Protein AF-A0A7S4IU71-F1 (afdb_monomer)

Sequence (191 aa):
MEGHYCNCAVGKDRYFVISFWPYEEEAIRTIWEGVKVLREAKKSQRMLEKENKSLKAQVSQLQRRLSEQQLIADNERDLRIEAYKQAERLRRMQQRQEWQRNERLRYRDPIHIYALEDNASGTCAKDWKLIVDYHKGAHNIQLSPADPHNATQELEITENDSIYLFDLIAPRNLSSLGLLPVVPSKLCEKF

Secondary structure (DSSP, 8-state):
--S-EEEEEEEETTEEEEEEESPPHHHHHHHHHHHHHHHHHHHHHHHHHHHHHHHHHHHHHHHHHHHHHHHHHHHHHHHHHHHHHHHHHHHHHHHHHHHHHHHHHHTTS-EEEEEEPTT--SSSGGGEEEEEEETT--SEEEEPP--TT-S-EEEEEEETTEEEEEEE---S--GGG-S-----SS--TT-

Nearest PDB structures (foldseek):
  2qr1-assembly1_B  TM=2.526E-01  e=8.382E+00  Schizosaccharomyces pombe

Organism: NCBI:txid1487602

Solvent-accessible surface area (backbone atoms only — not comparable to full-atom values): 11445 Å² total; per-residue (Å²): 130,87,84,60,49,77,78,48,74,55,72,60,93,96,44,74,49,75,44,62,36,78,62,58,69,65,58,54,51,51,53,51,52,52,52,51,52,52,51,50,51,53,51,52,52,55,51,52,54,50,50,52,52,51,51,53,52,50,51,54,52,50,52,51,52,49,52,55,51,50,53,51,52,51,53,53,51,52,53,51,52,53,51,50,55,51,54,51,52,50,51,55,50,50,52,50,52,52,48,53,51,51,51,58,51,28,52,68,47,60,48,73,42,66,31,71,44,92,93,47,84,67,83,52,75,87,24,48,42,82,76,42,84,41,58,69,32,72,80,40,73,46,72,48,76,74,46,96,89,43,97,54,38,33,38,39,37,35,50,97,94,40,80,45,79,40,83,41,86,58,77,96,68,68,80,81,65,67,81,64,86,68,85,62,99,62,76,60,97,89,115

Mean predicted aligned error: 16.47 Å

Foldseek 3Di:
DPPKDFPDWDDDDPDIDTDIPPDDPVVVVVVVVVVVVVVVVVVVVVVVVVVVVVVVVVVVVVVVVVVVVVVVVVVVVVVVVVVVVVVVVVVVVVVVVVVVVVQVVQLVDWDWDWAAPPPAPPPDPVRTDTDDTGNRHFQAWDWAPDDPVDQWIWIWGDDPNDTDIHTDPHPRDPVVVPGDDRDDPDDPPPD

pLDDT: mean 75.62, std 17.32, range [35.97, 98.12]

Structure (mmCIF, N/CA/C/O backbone):
data_AF-A0A7S4IU71-F1
#
_entry.id   AF-A0A7S4IU71-F1
#
loop_
_atom_site.group_PDB
_atom_site.id
_atom_site.type_symbol
_atom_site.label_atom_id
_atom_site.label_alt_id
_atom_site.label_comp_id
_atom_site.label_asym_id
_atom_site.label_entity_id
_atom_site.label_seq_id
_atom_site.pdbx_PDB_ins_code
_atom_site.Cartn_x
_atom_site.Cartn_y
_atom_site.Cartn_z
_atom_site.occupancy
_atom_site.B_iso_or_equiv
_atom_site.auth_seq_id
_atom_site.auth_comp_id
_atom_site.auth_asym_id
_atom_site.auth_atom_id
_atom_site.pdbx_PDB_model_num
ATOM 1 N N . MET A 1 1 ? 45.110 11.110 -83.904 1.00 50.66 1 MET A N 1
ATOM 2 C CA . MET A 1 1 ? 45.236 10.597 -82.521 1.00 50.66 1 MET A CA 1
ATOM 3 C C . MET A 1 1 ? 46.696 10.675 -82.076 1.00 50.66 1 MET A C 1
ATOM 5 O O . MET A 1 1 ? 47.246 9.699 -81.586 1.00 50.66 1 MET A O 1
ATOM 9 N N . GLU A 1 2 ? 47.350 11.820 -82.261 1.00 45.56 2 GLU A N 1
ATOM 10 C CA . GLU A 1 2 ? 48.702 12.018 -81.733 1.00 45.56 2 GLU A CA 1
ATOM 11 C C . GLU A 1 2 ? 48.568 12.688 -80.367 1.00 45.56 2 GLU A C 1
ATOM 13 O O . GLU A 1 2 ? 47.959 13.748 -80.256 1.00 45.56 2 GLU A O 1
ATOM 18 N N . GLY A 1 3 ? 49.062 12.018 -79.323 1.00 56.44 3 GLY A N 1
ATOM 19 C CA . GLY A 1 3 ? 49.087 12.545 -77.955 1.00 56.44 3 GLY A CA 1
ATOM 20 C C . GLY A 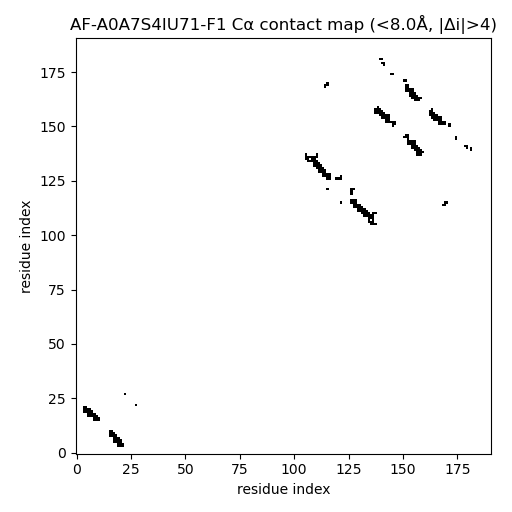1 3 ? 48.053 11.976 -76.978 1.00 56.44 3 GLY A C 1
ATOM 21 O O . GLY A 1 3 ? 47.945 12.501 -75.872 1.00 56.44 3 GLY A O 1
ATOM 22 N N . HIS A 1 4 ? 47.292 10.932 -77.331 1.00 55.66 4 HIS A N 1
ATOM 23 C CA . HIS A 1 4 ? 46.374 10.265 -76.394 1.00 55.66 4 HIS A CA 1
ATOM 24 C C . HIS A 1 4 ? 46.782 8.808 -76.185 1.00 55.66 4 HIS A C 1
ATOM 26 O O . HIS A 1 4 ? 46.833 8.032 -77.137 1.00 55.66 4 HIS A O 1
ATOM 32 N N . TYR A 1 5 ? 47.067 8.440 -74.936 1.00 57.62 5 TYR A N 1
ATOM 33 C CA . TYR A 1 5 ? 47.456 7.082 -74.556 1.00 57.62 5 TYR A CA 1
ATOM 34 C C . TYR A 1 5 ? 46.286 6.393 -73.841 1.00 57.62 5 TYR A C 1
ATOM 36 O O . TYR A 1 5 ? 45.632 6.978 -72.973 1.00 57.62 5 TYR A O 1
ATOM 44 N N . CYS A 1 6 ? 45.993 5.149 -74.229 1.00 58.94 6 CYS A N 1
ATOM 45 C CA . CYS A 1 6 ? 45.030 4.295 -73.535 1.00 58.94 6 CYS A CA 1
ATOM 46 C C . CYS A 1 6 ? 45.681 3.768 -72.251 1.00 58.94 6 CYS A C 1
ATOM 48 O O . CYS A 1 6 ? 46.584 2.937 -72.317 1.00 58.94 6 CYS A O 1
ATOM 50 N N . ASN A 1 7 ? 45.221 4.237 -71.090 1.00 60.16 7 ASN A N 1
ATOM 51 C CA . ASN A 1 7 ? 45.829 3.871 -69.806 1.00 60.16 7 ASN A CA 1
ATOM 52 C C . ASN A 1 7 ? 45.297 2.550 -69.236 1.00 60.16 7 ASN A C 1
ATOM 54 O O . ASN A 1 7 ? 46.008 1.865 -68.508 1.00 60.16 7 ASN A O 1
ATOM 58 N N . CYS A 1 8 ? 44.041 2.203 -69.518 1.00 55.03 8 CYS A N 1
ATOM 59 C CA . CYS A 1 8 ? 43.394 1.027 -68.949 1.00 55.03 8 CYS A CA 1
ATOM 60 C C . CYS A 1 8 ? 42.205 0.601 -69.816 1.00 55.03 8 CYS A C 1
ATOM 62 O O . CYS A 1 8 ? 41.395 1.440 -70.221 1.00 55.03 8 CYS A O 1
ATOM 64 N N . ALA A 1 9 ? 42.102 -0.704 -70.066 1.00 62.72 9 ALA A N 1
ATOM 65 C CA . ALA A 1 9 ? 40.909 -1.340 -70.598 1.00 62.72 9 ALA A CA 1
ATOM 66 C C . ALA A 1 9 ? 40.485 -2.447 -69.626 1.00 62.72 9 ALA A C 1
ATOM 68 O O . ALA A 1 9 ? 41.251 -3.380 -69.383 1.00 62.72 9 ALA A O 1
ATOM 69 N N . VAL A 1 10 ? 39.279 -2.350 -69.063 1.00 62.28 10 VAL A N 1
ATOM 70 C CA . VAL A 1 10 ? 38.689 -3.430 -68.255 1.00 62.28 10 VAL A CA 1
ATOM 71 C C . VAL A 1 10 ? 37.482 -3.974 -69.002 1.00 62.28 10 VAL A C 1
ATOM 73 O O . VAL A 1 10 ? 36.577 -3.221 -69.366 1.00 62.28 10 VAL A O 1
ATOM 76 N N . GLY A 1 11 ? 37.485 -5.282 -69.254 1.00 69.75 11 GLY A N 1
ATOM 77 C CA . GLY A 1 11 ? 36.384 -5.993 -69.897 1.00 69.75 11 GLY A CA 1
ATOM 78 C C . GLY A 1 11 ? 35.632 -6.883 -68.911 1.00 69.75 11 GLY A C 1
ATOM 79 O O . GLY A 1 11 ? 36.249 -7.530 -68.063 1.00 69.75 11 GLY A O 1
ATOM 80 N N . LYS A 1 12 ? 34.304 -6.944 -69.042 1.00 57.09 12 LYS A N 1
ATOM 81 C CA . LYS A 1 12 ? 33.478 -8.008 -68.455 1.00 57.09 12 LYS A CA 1
ATOM 82 C C . LYS A 1 12 ? 32.376 -8.403 -69.442 1.00 57.09 12 LYS A C 1
ATOM 84 O O . LYS A 1 12 ? 31.560 -7.571 -69.839 1.00 57.09 12 LYS A O 1
ATOM 89 N N . ASP A 1 13 ? 32.358 -9.682 -69.812 1.00 75.75 13 ASP A N 1
ATOM 90 C CA . ASP A 1 13 ? 31.495 -10.267 -70.843 1.00 75.75 13 ASP A CA 1
ATOM 91 C C . ASP A 1 13 ? 31.582 -9.507 -72.180 1.00 75.75 13 ASP A C 1
ATOM 93 O O . ASP A 1 13 ? 32.643 -9.432 -72.791 1.00 75.75 13 ASP A O 1
ATOM 97 N N . ARG A 1 14 ? 30.473 -8.932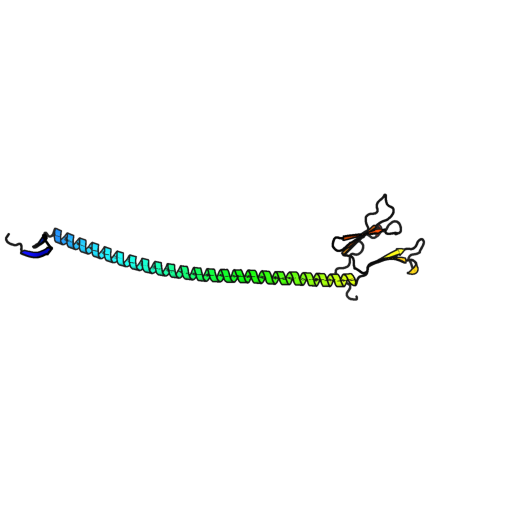 -72.644 1.00 78.94 14 ARG A N 1
ATOM 98 C CA . ARG A 1 14 ? 30.357 -8.228 -73.932 1.00 78.94 14 ARG A CA 1
ATOM 99 C C . ARG A 1 14 ? 30.623 -6.720 -73.847 1.00 78.94 14 ARG A C 1
ATOM 101 O O . ARG A 1 14 ? 30.344 -6.006 -74.806 1.00 78.94 14 ARG A O 1
ATOM 108 N N . TYR A 1 15 ? 31.138 -6.229 -72.719 1.00 59.78 15 TYR A N 1
ATOM 109 C CA . TYR A 1 15 ? 31.392 -4.804 -72.495 1.00 59.78 15 TYR A CA 1
ATOM 110 C C . TYR A 1 15 ? 32.863 -4.542 -72.167 1.00 59.78 15 TYR A C 1
ATOM 112 O O . TYR A 1 15 ? 33.450 -5.215 -71.318 1.00 59.78 15 TYR A O 1
ATOM 120 N N . PHE A 1 16 ? 33.427 -3.517 -72.808 1.00 59.62 16 PHE A N 1
ATOM 121 C CA . PHE A 1 16 ? 34.763 -2.989 -72.539 1.00 59.62 16 PHE A CA 1
ATOM 122 C C . PHE A 1 16 ? 34.662 -1.521 -72.140 1.00 59.62 16 PHE A C 1
ATOM 124 O O . PHE A 1 16 ? 33.973 -0.742 -72.798 1.00 59.62 16 PHE A O 1
ATOM 131 N N . VAL A 1 17 ? 35.371 -1.142 -71.078 1.00 60.59 17 VAL A N 1
ATOM 132 C CA . VAL A 1 17 ? 35.559 0.259 -70.692 1.00 60.59 17 VAL A CA 1
ATOM 133 C C . VAL A 1 17 ? 36.996 0.636 -71.015 1.00 60.59 17 VAL A C 1
ATOM 135 O O . VAL A 1 17 ? 37.918 0.047 -70.456 1.00 60.59 17 VAL A O 1
ATOM 138 N N . ILE A 1 18 ? 37.171 1.595 -71.923 1.00 60.97 18 ILE A N 1
ATOM 139 C CA . ILE A 1 18 ? 38.470 2.135 -72.337 1.00 60.97 18 ILE A CA 1
ATOM 140 C C . ILE A 1 18 ? 38.576 3.557 -71.784 1.00 60.97 18 ILE A C 1
ATOM 142 O O . ILE A 1 18 ? 37.700 4.380 -72.047 1.00 60.97 18 ILE A O 1
ATOM 146 N N . SER A 1 19 ? 39.633 3.852 -71.025 1.00 61.38 19 SER A N 1
ATOM 147 C CA . SER A 1 19 ? 39.923 5.213 -70.553 1.00 61.38 19 SER A CA 1
ATOM 148 C C . SER A 1 19 ? 41.123 5.815 -71.288 1.00 61.38 19 SER A C 1
ATOM 150 O O . SER A 1 19 ? 42.203 5.213 -71.302 1.00 61.38 19 SER A O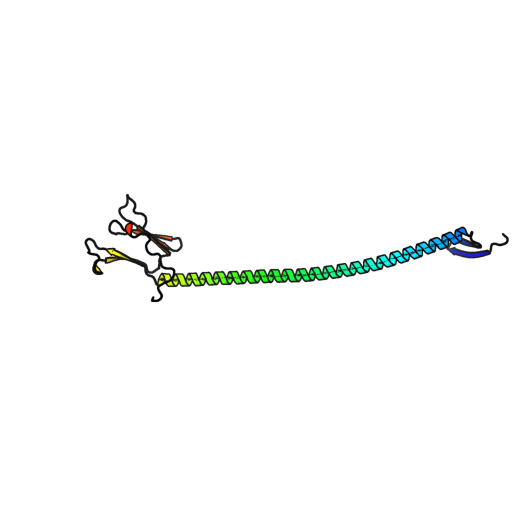 1
ATOM 152 N N . PHE A 1 20 ? 40.951 7.016 -71.845 1.00 59.25 20 PHE A N 1
ATOM 153 C CA . PHE A 1 20 ? 41.990 7.777 -72.547 1.00 59.25 20 PHE A CA 1
ATOM 154 C C . PHE A 1 20 ? 42.581 8.871 -71.643 1.00 59.25 20 PHE A C 1
ATOM 156 O O . PHE A 1 20 ? 41.849 9.497 -70.880 1.00 59.25 20 PHE A O 1
ATOM 163 N N . TRP A 1 21 ? 43.898 9.098 -71.734 1.00 58.66 21 TRP A N 1
ATOM 164 C CA . TRP A 1 21 ? 44.596 10.225 -71.100 1.00 58.66 21 TRP A CA 1
ATOM 165 C C . TRP A 1 21 ? 45.132 11.210 -72.158 1.00 58.66 21 TRP A C 1
ATOM 167 O O . TRP A 1 21 ? 45.603 10.742 -73.199 1.00 58.66 21 TRP A O 1
ATOM 177 N N . PRO A 1 22 ? 45.154 12.532 -71.892 1.00 54.50 22 PRO A N 1
ATOM 178 C CA . PRO A 1 22 ? 44.665 13.193 -70.680 1.00 54.50 22 PRO A CA 1
ATOM 179 C C . PRO A 1 22 ? 43.143 13.185 -70.597 1.00 54.50 22 PRO A C 1
ATOM 181 O O . PRO A 1 22 ? 42.459 13.397 -71.594 1.00 54.50 22 PRO A O 1
ATOM 184 N N . TYR A 1 23 ? 42.618 12.931 -69.396 1.00 63.62 23 TYR A N 1
ATOM 185 C CA . TYR A 1 23 ? 41.238 13.310 -69.126 1.00 63.62 23 TYR A CA 1
ATOM 186 C C . TYR A 1 23 ? 41.142 14.824 -69.300 1.00 63.62 23 TYR A C 1
ATOM 188 O O . TYR A 1 23 ? 42.054 15.554 -68.900 1.00 63.62 23 TYR A O 1
ATOM 196 N N . GLU A 1 24 ? 40.034 15.282 -69.867 1.00 73.81 24 GLU A N 1
ATOM 197 C CA . GLU A 1 24 ? 39.666 16.689 -69.804 1.00 73.81 24 GLU A CA 1
ATOM 198 C C . GLU A 1 24 ? 39.762 17.147 -68.339 1.00 73.81 24 GLU A C 1
ATOM 200 O O . GLU A 1 24 ? 39.341 16.425 -67.429 1.00 73.81 24 GLU A O 1
ATOM 205 N N . GLU A 1 25 ? 40.387 18.299 -68.094 1.00 76.50 25 GLU A N 1
ATOM 206 C CA . GLU A 1 25 ? 40.689 18.795 -66.742 1.00 76.50 25 GLU A CA 1
ATOM 207 C C . GLU A 1 25 ? 39.437 18.803 -65.847 1.00 76.50 25 GLU A C 1
ATOM 209 O O . GLU A 1 25 ? 39.488 18.474 -64.657 1.00 76.50 25 GLU A O 1
ATOM 214 N N . GLU A 1 26 ? 38.281 19.064 -66.457 1.00 75.75 26 GLU A N 1
ATOM 215 C CA . GLU A 1 26 ? 36.973 19.022 -65.815 1.00 75.75 26 GLU A CA 1
ATOM 216 C C . GLU A 1 26 ? 36.592 17.628 -65.302 1.00 75.75 26 GLU A C 1
ATOM 218 O O . GLU A 1 26 ? 36.100 17.512 -64.181 1.00 75.75 26 GLU A O 1
ATOM 223 N N . ALA A 1 27 ? 36.881 16.559 -66.048 1.00 77.75 27 ALA A N 1
ATOM 224 C CA . ALA A 1 27 ? 36.583 15.192 -65.625 1.00 77.75 27 ALA A CA 1
ATOM 225 C C . ALA A 1 27 ? 37.426 14.779 -64.406 1.00 77.75 27 ALA A C 1
ATOM 227 O O . ALA A 1 27 ? 36.912 14.143 -63.481 1.00 77.75 27 ALA A O 1
ATOM 228 N N . ILE A 1 28 ? 38.701 15.188 -64.353 1.00 78.50 28 ILE A N 1
ATOM 229 C CA . ILE A 1 28 ? 39.560 14.962 -63.178 1.00 78.50 28 ILE A CA 1
ATOM 230 C C . ILE A 1 28 ? 39.017 15.733 -61.972 1.00 78.50 28 ILE A C 1
ATOM 232 O O . ILE A 1 28 ? 38.906 15.161 -60.883 1.00 78.50 28 ILE A O 1
ATOM 236 N N . ARG A 1 29 ? 38.636 17.006 -62.163 1.00 82.88 29 ARG A N 1
ATOM 237 C CA . ARG A 1 29 ? 38.041 17.845 -61.113 1.00 82.88 29 ARG A CA 1
ATOM 238 C C . ARG A 1 29 ? 36.763 17.215 -60.555 1.00 82.88 29 ARG A C 1
ATOM 240 O O . ARG A 1 29 ? 36.657 17.053 -59.342 1.00 82.88 29 ARG A O 1
ATOM 247 N N . THR A 1 30 ? 35.844 16.770 -61.414 1.00 82.25 30 THR A N 1
ATOM 248 C CA . THR A 1 30 ? 34.588 16.126 -60.997 1.00 82.25 30 THR A CA 1
ATOM 249 C C . THR A 1 30 ? 34.827 14.817 -60.244 1.00 82.25 30 THR A C 1
ATOM 251 O O . THR A 1 30 ? 34.192 14.577 -59.216 1.00 82.25 30 THR A O 1
ATOM 254 N N . ILE A 1 31 ? 35.764 13.973 -60.696 1.00 82.00 31 ILE A N 1
ATOM 255 C CA . ILE A 1 31 ? 36.123 12.742 -59.974 1.00 82.00 31 ILE A CA 1
ATOM 256 C C . ILE A 1 31 ? 36.690 13.084 -58.591 1.00 82.00 31 ILE A C 1
ATOM 258 O O . ILE A 1 31 ? 36.309 12.465 -57.595 1.00 82.00 31 ILE A O 1
ATOM 262 N N . TRP A 1 32 ? 37.577 14.077 -58.505 1.00 85.94 32 TRP A N 1
ATOM 263 C CA . TRP A 1 32 ? 38.181 14.492 -57.241 1.00 85.94 32 TRP A CA 1
ATOM 264 C C . TRP A 1 32 ? 37.146 15.054 -56.257 1.00 85.94 32 TRP A C 1
ATOM 266 O O . TRP A 1 32 ? 37.120 14.643 -55.093 1.00 85.94 32 TRP A O 1
ATOM 276 N N . GLU A 1 33 ? 36.249 15.923 -56.725 1.00 90.31 33 GLU A N 1
ATOM 277 C CA . GLU A 1 33 ? 35.136 16.460 -55.935 1.00 90.31 33 GLU A CA 1
ATOM 278 C C . GLU A 1 33 ? 34.191 15.346 -55.469 1.00 90.31 33 GLU A C 1
ATOM 280 O O . GLU A 1 33 ? 33.861 15.274 -54.283 1.00 90.31 33 GLU A O 1
ATOM 285 N N . GLY A 1 34 ? 33.835 14.409 -56.353 1.00 89.00 34 GLY A N 1
ATOM 286 C CA . GLY A 1 34 ? 33.010 13.251 -56.008 1.00 89.00 34 GLY A CA 1
ATOM 287 C C . GLY A 1 34 ? 33.653 12.366 -54.936 1.00 89.00 34 GLY A C 1
ATOM 288 O O . GLY A 1 34 ? 32.997 11.968 -53.969 1.00 89.00 34 GLY A O 1
ATOM 289 N N . VAL A 1 35 ? 34.961 12.103 -55.040 1.00 89.62 35 VAL A N 1
ATOM 290 C CA . VAL A 1 35 ? 35.714 11.355 -54.019 1.00 89.62 35 VAL A CA 1
ATOM 291 C C . VAL A 1 35 ? 35.765 12.121 -52.696 1.00 89.62 35 VAL A C 1
ATOM 293 O O . VAL A 1 35 ? 35.642 11.502 -51.634 1.00 89.62 35 VAL A O 1
ATOM 296 N N . LYS A 1 36 ? 35.927 13.449 -52.727 1.00 92.75 36 LYS A N 1
ATOM 297 C CA . LYS A 1 36 ? 35.922 14.298 -51.528 1.00 92.75 36 LYS A CA 1
ATOM 298 C C . LYS A 1 36 ? 34.571 14.232 -50.809 1.00 92.75 36 LYS A C 1
ATOM 300 O O . LYS A 1 36 ? 34.543 13.885 -49.627 1.00 92.75 36 LYS A O 1
ATOM 305 N N . VAL A 1 37 ? 33.468 14.441 -51.528 1.00 93.38 37 VAL A N 1
ATOM 306 C CA . VAL A 1 37 ? 32.101 14.351 -50.982 1.00 93.38 37 VAL A CA 1
ATOM 307 C C . VAL A 1 37 ? 31.828 12.958 -50.411 1.00 93.38 37 VAL A C 1
ATOM 309 O O . VAL A 1 37 ? 31.324 12.823 -49.297 1.00 93.38 37 VAL A O 1
ATOM 312 N N . LEU A 1 38 ? 32.231 11.895 -51.113 1.00 92.25 38 LEU A N 1
ATOM 313 C CA . LEU A 1 38 ? 32.038 10.521 -50.644 1.00 92.25 38 LEU A CA 1
ATOM 314 C C . LEU A 1 38 ? 32.836 10.214 -49.365 1.00 92.25 38 LEU A C 1
ATOM 316 O O . LEU A 1 38 ? 32.368 9.467 -48.499 1.00 92.25 38 LEU A O 1
ATOM 320 N N . ARG A 1 39 ? 34.036 10.790 -49.208 1.00 92.69 39 ARG A N 1
ATOM 321 C CA . ARG A 1 39 ? 34.823 10.682 -47.967 1.00 92.69 39 ARG A CA 1
ATOM 322 C C . ARG A 1 39 ? 34.144 11.408 -46.807 1.00 92.69 39 ARG A C 1
ATOM 324 O O . ARG A 1 39 ? 34.081 10.850 -45.710 1.00 92.69 39 ARG A O 1
ATOM 331 N N . GLU A 1 40 ? 33.624 12.609 -47.043 1.00 95.38 40 GLU A N 1
ATOM 332 C CA . GLU A 1 40 ? 32.899 13.395 -46.039 1.00 95.38 40 GLU A CA 1
ATOM 333 C C . GLU A 1 40 ? 31.606 12.691 -45.602 1.00 95.38 40 GLU A C 1
ATOM 335 O O . GLU A 1 40 ? 31.380 12.516 -44.402 1.00 95.38 40 GLU A O 1
ATOM 340 N N . ALA A 1 41 ? 30.829 12.164 -46.552 1.00 94.19 41 ALA A N 1
ATOM 341 C CA . ALA A 1 41 ? 29.624 11.384 -46.276 1.00 94.19 41 ALA A CA 1
ATOM 342 C C . ALA A 1 41 ? 29.926 10.132 -45.433 1.00 94.19 41 ALA A C 1
ATOM 344 O O . ALA A 1 41 ? 29.278 9.901 -44.412 1.00 94.19 41 ALA A O 1
ATOM 345 N N . LYS A 1 42 ? 30.972 9.364 -45.780 1.00 95.12 42 LYS A N 1
ATOM 346 C CA . LYS A 1 42 ? 31.407 8.201 -44.981 1.00 95.12 42 LYS A CA 1
ATOM 347 C C . LYS A 1 42 ? 31.857 8.590 -43.573 1.00 95.12 42 LYS A C 1
ATOM 349 O O . LYS A 1 42 ? 31.627 7.837 -42.627 1.00 95.12 42 LYS A O 1
ATOM 354 N N . LYS A 1 43 ? 32.518 9.741 -43.412 1.00 96.12 43 LYS A N 1
ATOM 355 C CA . LYS A 1 43 ? 32.917 10.248 -42.091 1.00 96.12 43 LYS A CA 1
ATOM 356 C C . LYS A 1 43 ? 31.685 10.597 -41.255 1.00 96.12 43 LYS A C 1
ATOM 358 O O . LYS A 1 43 ? 31.618 10.170 -40.106 1.00 96.12 43 LYS A O 1
ATOM 363 N N . SER A 1 44 ? 30.718 11.302 -41.841 1.00 96.00 44 SER A N 1
ATOM 364 C CA . SER A 1 44 ? 29.448 11.641 -41.190 1.00 96.00 44 SER A CA 1
ATOM 365 C C . SER A 1 44 ? 28.672 10.386 -40.776 1.00 96.00 44 SER A C 1
ATOM 367 O O . SER A 1 44 ? 28.310 10.238 -39.612 1.00 96.00 44 SER A O 1
ATOM 369 N N . GLN A 1 45 ? 28.545 9.407 -41.678 1.00 96.94 45 GLN A N 1
ATOM 370 C CA . GLN A 1 45 ? 27.898 8.128 -41.383 1.00 96.94 45 GLN A CA 1
ATOM 371 C C . GLN A 1 45 ? 28.550 7.413 -40.190 1.00 96.94 45 GLN A C 1
ATOM 373 O O . GLN A 1 45 ? 27.855 6.969 -39.280 1.00 96.94 45 GLN A O 1
ATOM 378 N N . ARG A 1 46 ? 29.888 7.349 -40.138 1.00 96.94 46 ARG A N 1
ATOM 379 C CA . ARG A 1 46 ? 30.606 6.740 -39.004 1.00 96.94 46 ARG A CA 1
ATOM 380 C C . ARG A 1 46 ? 30.370 7.475 -37.684 1.00 96.94 46 ARG A C 1
ATOM 382 O O . ARG A 1 46 ? 30.364 6.830 -36.638 1.00 96.94 46 ARG A O 1
ATOM 389 N N . MET A 1 47 ? 30.225 8.800 -37.711 1.00 97.06 47 MET A N 1
ATOM 390 C CA . MET A 1 47 ? 29.909 9.586 -36.513 1.00 97.06 47 MET A CA 1
ATOM 391 C C . MET A 1 47 ? 28.494 9.274 -36.024 1.00 97.06 47 MET A C 1
ATOM 393 O O . MET A 1 47 ? 28.330 8.908 -34.863 1.00 97.06 47 MET A O 1
ATOM 397 N N . LEU A 1 48 ? 27.511 9.284 -36.927 1.00 97.19 48 LEU A N 1
ATOM 398 C CA . LEU A 1 48 ? 26.125 8.936 -36.608 1.00 97.19 48 LEU A CA 1
ATOM 399 C C . LEU A 1 48 ? 25.994 7.500 -36.088 1.00 97.19 48 LEU A C 1
ATOM 401 O O . LEU A 1 48 ? 25.284 7.254 -35.118 1.00 97.19 48 LEU A O 1
ATOM 405 N N . GLU A 1 49 ? 26.709 6.537 -36.673 1.00 97.56 49 GLU A N 1
ATOM 406 C CA . GLU A 1 49 ? 26.718 5.152 -36.187 1.00 97.56 49 GLU A CA 1
ATOM 407 C C . GLU A 1 49 ? 27.293 5.038 -34.768 1.00 97.56 49 GLU A C 1
ATOM 409 O O . GLU A 1 49 ? 26.787 4.258 -33.955 1.00 97.56 49 GLU A O 1
ATOM 414 N N . LYS A 1 50 ? 28.335 5.815 -34.443 1.00 97.38 50 LYS A N 1
ATOM 415 C CA . LYS A 1 50 ? 28.902 5.869 -33.088 1.00 97.38 50 LYS A CA 1
ATOM 416 C C . LYS A 1 50 ? 27.934 6.507 -32.096 1.00 97.38 50 LYS A C 1
ATOM 418 O O . LYS A 1 50 ? 27.740 5.953 -31.015 1.00 97.38 50 LYS A O 1
ATOM 423 N N . GLU A 1 51 ? 27.309 7.621 -32.461 1.00 97.31 51 GLU A N 1
ATOM 424 C CA . GLU A 1 51 ? 26.298 8.283 -31.631 1.00 97.31 51 GLU A CA 1
ATOM 425 C C . GLU A 1 51 ? 25.100 7.368 -31.386 1.00 97.31 51 GLU A C 1
ATOM 427 O O . GLU A 1 51 ? 24.685 7.194 -30.245 1.00 97.31 51 GLU A O 1
ATOM 432 N N . ASN A 1 52 ? 24.606 6.687 -32.421 1.00 97.62 52 ASN A N 1
ATOM 433 C CA . ASN A 1 52 ? 23.486 5.757 -32.302 1.00 97.62 52 ASN A CA 1
ATOM 434 C C . ASN A 1 52 ? 23.821 4.582 -31.368 1.00 97.62 52 ASN A C 1
ATOM 436 O O . ASN A 1 52 ? 23.010 4.208 -30.521 1.00 97.62 52 ASN A O 1
ATOM 440 N N . LYS A 1 53 ? 25.041 4.031 -31.455 1.00 97.81 53 LYS A N 1
ATOM 441 C CA . LYS A 1 53 ? 25.518 3.004 -30.512 1.00 97.81 53 LYS A CA 1
ATOM 442 C C . LYS A 1 53 ? 25.602 3.531 -29.079 1.00 97.81 53 LYS A C 1
ATOM 444 O O . LYS A 1 53 ? 25.166 2.838 -28.163 1.00 97.81 53 LYS A O 1
ATOM 449 N N . SER A 1 54 ? 26.124 4.743 -28.890 1.00 97.69 54 SER A N 1
ATOM 450 C CA . SER A 1 54 ? 26.201 5.392 -27.574 1.00 97.69 54 SER A CA 1
ATOM 451 C C . SER A 1 54 ? 24.809 5.605 -26.972 1.00 97.69 54 SER A C 1
ATOM 453 O O . SER A 1 54 ? 24.556 5.200 -25.839 1.00 97.69 54 SER A O 1
ATOM 455 N N . LEU A 1 55 ? 23.869 6.141 -27.754 1.00 97.56 55 LEU A N 1
ATOM 456 C CA . LEU A 1 55 ? 22.487 6.357 -27.329 1.00 97.56 55 LEU A CA 1
ATOM 457 C C . LEU A 1 55 ? 21.786 5.041 -26.979 1.00 97.56 55 LEU A C 1
ATOM 459 O O . LEU A 1 55 ? 21.128 4.959 -25.947 1.00 97.56 55 LEU A O 1
ATOM 463 N N . LYS A 1 56 ? 21.972 3.980 -27.774 1.00 97.81 56 LYS A N 1
ATOM 464 C CA . LYS A 1 56 ? 21.428 2.648 -27.455 1.00 97.81 56 LYS A CA 1
ATOM 465 C C . LYS A 1 56 ? 21.960 2.104 -26.130 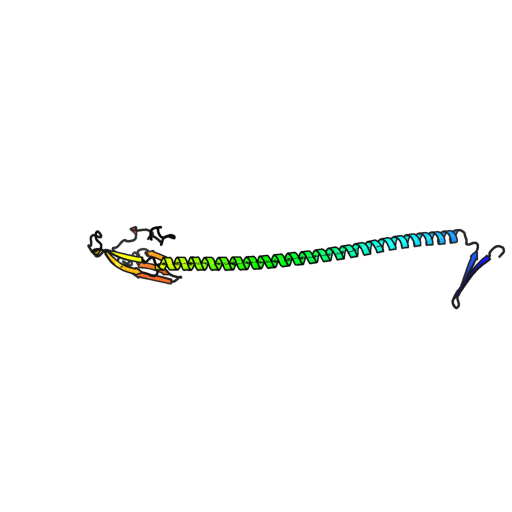1.00 97.81 56 LYS A C 1
ATOM 467 O O . LYS A 1 56 ? 21.186 1.550 -25.351 1.00 97.81 56 LYS A O 1
ATOM 472 N N . ALA A 1 57 ? 23.252 2.285 -25.854 1.00 97.56 57 ALA A N 1
ATOM 473 C CA . ALA A 1 57 ? 23.842 1.882 -24.581 1.00 97.56 57 ALA A CA 1
ATOM 474 C C . ALA A 1 57 ? 23.257 2.684 -23.404 1.00 97.56 57 ALA A C 1
ATOM 476 O O . ALA A 1 57 ? 22.896 2.096 -22.386 1.00 97.56 57 ALA A O 1
ATOM 477 N N . GLN A 1 58 ? 23.086 4.001 -23.564 1.00 97.56 58 GLN A N 1
ATOM 478 C CA . GLN A 1 58 ? 22.464 4.855 -22.546 1.00 97.56 58 GLN A CA 1
ATOM 479 C C . GLN A 1 58 ? 21.007 4.464 -22.278 1.00 97.56 58 GLN A C 1
ATOM 481 O O . GLN A 1 58 ? 20.614 4.336 -21.121 1.00 97.56 58 GLN A O 1
ATOM 486 N N . VAL A 1 59 ? 20.217 4.212 -23.326 1.00 98.12 59 VAL A N 1
ATOM 487 C CA . VAL A 1 59 ? 18.823 3.761 -23.190 1.00 98.12 59 VAL A CA 1
ATOM 488 C C . VAL A 1 59 ? 18.756 2.430 -22.448 1.00 98.12 59 VAL A C 1
ATOM 490 O O . VAL A 1 59 ? 17.979 2.305 -21.507 1.00 98.12 59 VAL A O 1
ATOM 493 N N . SER A 1 60 ? 19.602 1.460 -22.805 1.00 97.81 60 SER A N 1
ATOM 494 C CA . SER A 1 60 ? 19.659 0.169 -22.110 1.00 97.81 60 SER A CA 1
ATOM 495 C C . SER A 1 60 ? 20.029 0.328 -20.629 1.00 97.81 60 SER A C 1
ATOM 497 O O . SER A 1 60 ? 19.408 -0.287 -19.760 1.00 97.81 60 SER A O 1
ATOM 499 N N . GLN A 1 61 ? 20.985 1.206 -20.315 1.00 97.81 61 GLN A N 1
ATOM 500 C CA . GLN A 1 61 ? 21.367 1.498 -18.934 1.00 97.81 61 GLN A CA 1
ATOM 501 C C . GLN A 1 61 ? 20.231 2.165 -18.145 1.00 97.81 61 GLN A C 1
ATOM 503 O O . GLN A 1 61 ? 19.993 1.809 -16.990 1.00 97.81 61 GLN A O 1
ATOM 508 N N . LEU A 1 62 ? 19.519 3.117 -18.753 1.00 97.38 62 LEU A N 1
ATOM 509 C CA . LEU A 1 62 ? 18.374 3.784 -18.133 1.00 97.38 62 LEU A CA 1
ATOM 510 C C . LEU A 1 62 ? 17.209 2.818 -17.910 1.00 97.38 62 LEU A C 1
ATOM 512 O O . LEU A 1 62 ? 16.623 2.830 -16.833 1.00 97.38 62 LEU A O 1
ATOM 516 N N . GLN A 1 63 ? 16.919 1.944 -18.875 1.00 97.31 63 GLN A N 1
ATOM 517 C CA . GLN A 1 63 ? 15.902 0.899 -18.729 1.00 97.31 63 GLN A CA 1
ATOM 518 C C . GLN A 1 63 ? 16.222 -0.034 -17.561 1.00 97.31 63 GLN A C 1
ATOM 520 O O . GLN A 1 63 ? 15.343 -0.324 -16.752 1.00 97.31 63 GLN A O 1
ATOM 525 N N . ARG A 1 64 ? 17.488 -0.445 -17.418 1.00 97.62 64 ARG A N 1
ATOM 526 C CA . ARG A 1 64 ? 17.919 -1.266 -16.284 1.00 97.62 64 ARG A CA 1
ATOM 527 C C . ARG A 1 64 ? 17.718 -0.543 -14.950 1.00 97.62 64 ARG A C 1
ATOM 529 O O . ARG A 1 64 ? 17.106 -1.105 -14.048 1.00 97.62 64 ARG A O 1
ATOM 536 N N . ARG A 1 65 ? 18.155 0.715 -14.839 1.00 97.12 65 ARG A N 1
ATOM 537 C CA . ARG A 1 65 ? 17.948 1.517 -13.619 1.00 97.12 65 ARG A CA 1
ATOM 538 C C . ARG A 1 65 ? 16.470 1.685 -13.280 1.00 97.12 65 ARG A C 1
ATOM 540 O O . ARG A 1 65 ? 16.105 1.577 -12.117 1.00 97.12 65 ARG A O 1
ATOM 547 N N . LEU A 1 66 ? 15.628 1.921 -14.285 1.00 97.31 66 LEU A N 1
ATOM 548 C CA . LEU A 1 66 ? 14.188 2.050 -14.087 1.00 97.31 66 LEU A CA 1
ATOM 549 C C . LEU A 1 66 ? 13.583 0.741 -13.564 1.00 97.31 66 LEU A C 1
ATOM 551 O O . LEU A 1 66 ? 12.789 0.777 -12.631 1.00 97.31 66 LEU A O 1
ATOM 555 N N . SER A 1 67 ? 14.001 -0.407 -14.107 1.00 97.19 67 SER A N 1
ATOM 556 C CA . SER A 1 67 ? 13.540 -1.715 -13.623 1.00 97.19 67 SER A CA 1
ATOM 557 C C . SER A 1 67 ? 13.978 -2.000 -12.182 1.00 97.19 67 SER A C 1
ATOM 559 O O . SER A 1 67 ? 13.186 -2.495 -11.385 1.00 97.19 67 SER A O 1
ATOM 561 N N . GLU A 1 68 ? 15.207 -1.624 -11.815 1.00 96.94 68 GLU A N 1
ATOM 562 C CA . GLU A 1 68 ? 15.711 -1.754 -10.443 1.00 96.94 68 GLU A CA 1
ATOM 563 C C . GLU A 1 68 ? 14.918 -0.852 -9.481 1.00 96.94 68 GLU A C 1
ATOM 565 O O . GLU A 1 68 ? 14.532 -1.289 -8.400 1.00 96.94 68 GLU A O 1
ATOM 570 N N . GLN A 1 69 ? 14.601 0.381 -9.889 1.00 96.38 69 GLN A N 1
ATOM 571 C CA . GLN A 1 69 ? 13.770 1.294 -9.098 1.00 96.38 69 GLN A CA 1
ATOM 572 C C . GLN A 1 69 ? 12.332 0.796 -8.926 1.00 96.38 69 GLN A C 1
ATOM 574 O O . GLN A 1 69 ? 11.782 0.916 -7.834 1.00 96.38 69 GLN A O 1
ATOM 579 N N . GLN A 1 70 ? 11.731 0.227 -9.974 1.00 96.88 70 GLN A N 1
ATOM 580 C CA . GLN A 1 70 ? 10.393 -0.364 -9.893 1.00 96.88 70 GLN A CA 1
ATOM 581 C C . GLN A 1 70 ? 10.363 -1.531 -8.906 1.00 96.88 70 GLN A C 1
ATOM 583 O O . GLN A 1 70 ? 9.504 -1.556 -8.032 1.00 96.88 70 GLN A O 1
ATOM 588 N N . LEU A 1 71 ? 11.354 -2.425 -8.965 1.00 97.12 71 LEU A N 1
ATOM 589 C CA . LEU A 1 71 ? 11.458 -3.543 -8.028 1.00 97.12 71 LEU A CA 1
ATOM 590 C C . LEU A 1 71 ? 11.586 -3.070 -6.571 1.00 97.12 71 LEU A C 1
ATOM 592 O O . LEU A 1 71 ? 10.964 -3.638 -5.676 1.00 97.12 71 LEU A O 1
ATOM 596 N N . ILE A 1 72 ? 12.380 -2.023 -6.321 1.00 97.00 72 ILE A N 1
ATOM 597 C CA . ILE A 1 72 ? 12.507 -1.434 -4.980 1.00 97.00 72 ILE A CA 1
ATOM 598 C C . ILE A 1 72 ? 11.164 -0.854 -4.520 1.00 97.00 72 ILE A C 1
ATOM 600 O O . ILE A 1 72 ? 10.744 -1.119 -3.395 1.00 97.00 72 ILE A O 1
ATOM 604 N N . ALA A 1 73 ? 10.473 -0.106 -5.382 1.00 96.81 73 ALA A N 1
ATOM 605 C CA . ALA A 1 73 ? 9.181 0.492 -5.055 1.00 96.81 73 ALA A CA 1
ATOM 606 C C . ALA A 1 73 ? 8.100 -0.564 -4.762 1.00 96.81 73 ALA A C 1
ATOM 608 O O . ALA A 1 73 ? 7.308 -0.387 -3.833 1.00 96.81 73 ALA A O 1
ATOM 609 N N . ASP A 1 74 ? 8.089 -1.667 -5.510 1.00 96.38 74 ASP A N 1
ATOM 610 C CA . ASP A 1 74 ? 7.167 -2.783 -5.286 1.00 96.38 74 ASP A CA 1
ATOM 611 C C . ASP A 1 74 ? 7.451 -3.472 -3.943 1.00 96.38 74 ASP A C 1
ATOM 613 O O . ASP A 1 74 ? 6.537 -3.648 -3.136 1.00 96.38 74 ASP A O 1
ATOM 617 N N . ASN A 1 75 ? 8.724 -3.737 -3.629 1.00 97.12 75 ASN A N 1
ATOM 618 C CA . ASN A 1 75 ? 9.116 -4.289 -2.329 1.00 97.12 75 ASN A CA 1
ATOM 619 C C . ASN A 1 75 ? 8.723 -3.365 -1.161 1.00 97.12 75 ASN A C 1
ATOM 621 O O . ASN A 1 75 ? 8.216 -3.826 -0.138 1.00 97.12 75 ASN A O 1
ATOM 625 N N . GLU A 1 76 ? 8.925 -2.049 -1.294 1.00 96.62 76 GLU A N 1
ATOM 626 C CA . GLU A 1 76 ? 8.500 -1.083 -0.273 1.00 96.62 76 GLU A CA 1
ATOM 627 C C . GLU A 1 76 ? 6.980 -1.066 -0.088 1.00 96.62 76 GLU A C 1
ATOM 629 O O . GLU A 1 76 ? 6.484 -0.930 1.037 1.00 96.62 76 GLU A O 1
ATOM 634 N N . ARG A 1 77 ? 6.225 -1.197 -1.182 1.00 96.25 77 ARG A N 1
ATOM 635 C CA . ARG A 1 77 ? 4.765 -1.260 -1.141 1.00 96.25 77 ARG A CA 1
ATOM 636 C C . ARG A 1 77 ? 4.291 -2.498 -0.385 1.00 96.25 77 ARG A C 1
ATOM 638 O O . ARG A 1 77 ? 3.413 -2.366 0.471 1.00 96.25 77 ARG A O 1
ATOM 645 N N . ASP A 1 78 ? 4.887 -3.654 -0.648 1.00 96.62 78 ASP A N 1
ATOM 646 C CA . ASP A 1 78 ? 4.537 -4.906 0.025 1.00 96.62 78 ASP A CA 1
ATOM 647 C C . ASP A 1 78 ? 4.846 -4.845 1.526 1.00 96.62 78 ASP A C 1
ATOM 649 O O . ASP A 1 78 ? 3.976 -5.147 2.349 1.00 96.62 78 ASP A O 1
ATOM 653 N N . LEU A 1 79 ? 6.017 -4.317 1.902 1.00 97.31 79 LEU A N 1
ATOM 654 C CA . LEU A 1 79 ? 6.380 -4.094 3.306 1.00 97.31 79 LEU A CA 1
ATOM 655 C C . LEU A 1 79 ? 5.390 -3.166 4.026 1.00 97.31 79 LEU A C 1
ATOM 657 O O . LEU A 1 79 ? 5.003 -3.427 5.168 1.00 97.31 79 LEU A O 1
ATOM 661 N N . ARG A 1 80 ? 4.925 -2.094 3.367 1.00 96.94 80 ARG A N 1
ATOM 662 C CA . ARG A 1 80 ? 3.906 -1.193 3.940 1.00 96.94 80 ARG A CA 1
ATOM 663 C C . ARG A 1 80 ? 2.568 -1.898 4.147 1.00 96.94 80 ARG A C 1
ATOM 665 O O . ARG A 1 80 ? 1.916 -1.675 5.168 1.00 96.94 80 ARG A O 1
ATOM 672 N N . ILE A 1 81 ? 2.155 -2.744 3.204 1.00 96.69 81 ILE A N 1
ATOM 673 C CA . ILE A 1 81 ? 0.913 -3.520 3.314 1.00 96.69 81 ILE A CA 1
ATOM 674 C C . ILE A 1 81 ? 1.001 -4.504 4.486 1.00 96.69 81 ILE A C 1
ATOM 676 O O . ILE A 1 81 ? 0.044 -4.634 5.255 1.00 96.69 81 ILE A O 1
ATOM 680 N N . GLU A 1 82 ? 2.133 -5.185 4.657 1.00 96.69 82 GLU A N 1
ATOM 681 C CA . GLU A 1 82 ? 2.346 -6.094 5.785 1.00 96.69 82 GLU A CA 1
ATOM 682 C C . GLU A 1 82 ? 2.347 -5.363 7.128 1.00 96.69 82 GLU A C 1
ATOM 684 O O . GLU A 1 82 ? 1.642 -5.786 8.049 1.00 96.69 82 GLU A O 1
ATOM 689 N N . ALA A 1 83 ? 3.052 -4.233 7.224 1.00 97.25 83 ALA A N 1
ATOM 690 C CA . ALA A 1 83 ? 3.072 -3.406 8.428 1.00 97.25 83 ALA A CA 1
ATOM 691 C C . ALA A 1 83 ? 1.661 -2.933 8.818 1.00 97.25 83 ALA A C 1
ATOM 693 O O . ALA A 1 83 ? 1.272 -3.022 9.985 1.00 97.25 83 ALA A O 1
ATOM 694 N N . TYR A 1 84 ? 0.855 -2.507 7.839 1.00 96.56 84 TYR A N 1
ATOM 695 C CA . TYR A 1 84 ? -0.536 -2.121 8.073 1.00 96.56 84 TYR A CA 1
ATOM 696 C C . TYR A 1 84 ? -1.375 -3.286 8.619 1.00 96.56 84 TYR A C 1
ATOM 698 O O . TYR A 1 84 ? -2.064 -3.137 9.630 1.00 96.56 84 TYR A O 1
ATOM 706 N N . LYS A 1 85 ? -1.272 -4.475 8.008 1.00 96.94 85 LYS A N 1
ATOM 707 C CA . LYS A 1 85 ? -1.984 -5.679 8.473 1.00 96.94 85 LYS A CA 1
ATOM 708 C C . LYS A 1 85 ? -1.582 -6.069 9.897 1.00 96.94 85 LYS A C 1
ATOM 710 O O . LYS A 1 85 ? -2.433 -6.493 10.680 1.00 96.94 85 LYS A O 1
ATOM 715 N N . GLN A 1 86 ? -0.302 -5.946 10.246 1.00 96.06 86 GLN A N 1
ATOM 716 C CA . GLN A 1 86 ? 0.178 -6.221 11.602 1.00 96.06 86 GLN A CA 1
ATOM 717 C C . GLN A 1 86 ? -0.368 -5.206 12.614 1.00 96.06 86 GLN A C 1
ATOM 719 O O . GLN A 1 86 ? -0.888 -5.610 13.656 1.00 96.06 86 GLN A O 1
ATOM 724 N N . ALA A 1 87 ? -0.326 -3.912 12.288 1.00 96.00 87 ALA A N 1
ATOM 725 C CA . ALA A 1 87 ? -0.874 -2.856 13.137 1.00 96.00 87 ALA A CA 1
ATOM 726 C C . ALA A 1 87 ? -2.383 -3.038 13.375 1.00 96.00 87 ALA A C 1
ATOM 728 O O . ALA A 1 87 ? -2.860 -2.914 14.504 1.00 96.00 87 ALA A O 1
ATOM 729 N N . GLU A 1 88 ? -3.137 -3.408 12.338 1.00 96.19 88 GLU A N 1
ATOM 730 C CA . GLU A 1 88 ? -4.569 -3.674 12.460 1.00 96.19 88 GLU A CA 1
ATOM 731 C C . GLU A 1 88 ? -4.856 -4.885 13.365 1.00 96.19 88 GLU A C 1
ATOM 733 O O . GLU A 1 88 ? -5.743 -4.829 14.222 1.00 96.19 88 GLU A O 1
ATOM 738 N N . ARG A 1 89 ? -4.080 -5.970 13.234 1.00 96.12 89 ARG A N 1
ATOM 739 C CA . ARG A 1 89 ? -4.190 -7.143 14.119 1.00 96.12 89 ARG A CA 1
ATOM 740 C C . ARG A 1 89 ? -3.927 -6.779 15.578 1.00 96.12 89 ARG A C 1
ATOM 742 O O . ARG A 1 89 ? -4.697 -7.197 16.443 1.00 96.12 89 ARG A O 1
ATOM 749 N N . LEU A 1 90 ? -2.884 -5.993 15.845 1.00 96.12 90 LEU A N 1
ATOM 750 C CA . LEU A 1 90 ? -2.562 -5.519 17.193 1.00 96.12 90 LEU A CA 1
ATOM 751 C C . LEU A 1 90 ? -3.689 -4.656 17.763 1.00 96.12 90 LEU A C 1
ATOM 753 O O . LEU A 1 90 ? -4.126 -4.898 18.886 1.00 96.12 90 LEU A O 1
ATOM 757 N N . ARG A 1 91 ? -4.231 -3.726 16.971 1.00 95.12 91 ARG A N 1
ATOM 758 C CA . ARG A 1 91 ? -5.359 -2.881 17.386 1.00 95.12 91 ARG A CA 1
ATOM 759 C C . ARG A 1 91 ? -6.590 -3.711 17.754 1.00 95.12 91 ARG A C 1
ATOM 761 O O . ARG A 1 91 ? -7.185 -3.490 18.804 1.00 95.12 91 ARG A O 1
ATOM 768 N N . ARG A 1 92 ? -6.954 -4.700 16.930 1.00 94.38 92 ARG A N 1
ATOM 769 C CA . ARG A 1 92 ? -8.080 -5.608 17.221 1.00 94.38 92 ARG A CA 1
ATOM 770 C C . ARG A 1 92 ? -7.831 -6.439 18.481 1.00 94.38 92 ARG A C 1
ATOM 772 O O . ARG A 1 92 ? -8.762 -6.690 19.241 1.00 94.38 92 ARG A O 1
ATOM 779 N N . MET A 1 93 ? -6.591 -6.871 18.710 1.00 94.94 93 MET A N 1
ATOM 780 C CA . MET A 1 93 ? -6.218 -7.605 19.920 1.00 94.94 93 MET A CA 1
ATOM 781 C C . MET A 1 93 ? -6.343 -6.728 21.171 1.00 94.94 93 MET A C 1
ATOM 783 O O . MET A 1 93 ? -6.937 -7.170 22.149 1.00 94.94 93 MET A O 1
ATOM 787 N N . GLN A 1 94 ? -5.851 -5.487 21.120 1.00 93.94 94 GLN A N 1
ATOM 788 C CA . GLN A 1 94 ? -5.974 -4.518 22.214 1.00 93.94 94 GLN A CA 1
ATOM 789 C C . GLN A 1 94 ? -7.439 -4.219 22.535 1.00 93.94 94 GLN A C 1
ATOM 791 O O . GLN A 1 94 ? -7.841 -4.353 23.684 1.00 93.94 94 GLN A O 1
ATOM 796 N N . GLN A 1 95 ? -8.263 -3.940 21.520 1.00 91.31 95 GLN A N 1
ATOM 797 C CA . GLN A 1 95 ? -9.700 -3.713 21.707 1.00 91.31 95 GLN A CA 1
ATOM 798 C C . GLN A 1 95 ? -10.396 -4.908 22.366 1.00 91.31 95 GLN A C 1
ATOM 800 O O . GLN A 1 95 ? -11.223 -4.730 23.255 1.00 91.31 95 GLN A O 1
ATOM 805 N N . ARG A 1 96 ? -10.043 -6.141 21.978 1.00 91.62 96 ARG A N 1
ATOM 806 C CA . ARG A 1 96 ? -10.576 -7.348 22.628 1.00 91.62 96 ARG A CA 1
ATOM 807 C C . ARG A 1 96 ? -10.135 -7.463 24.082 1.00 91.62 96 ARG A C 1
ATOM 809 O O . ARG A 1 96 ? -10.944 -7.856 24.914 1.00 91.62 96 ARG A O 1
ATOM 816 N N . GLN A 1 97 ? -8.879 -7.148 24.390 1.00 91.38 97 GLN A N 1
ATOM 817 C CA . GLN A 1 97 ? -8.377 -7.182 25.765 1.00 91.38 97 GLN A CA 1
ATOM 818 C C . GLN A 1 97 ? -9.045 -6.116 26.638 1.00 91.38 97 GLN A C 1
ATOM 820 O O . GLN A 1 97 ? -9.447 -6.420 27.758 1.00 91.38 97 GLN A O 1
ATOM 825 N N . GLU A 1 98 ? -9.205 -4.895 26.126 1.00 84.81 98 GLU A N 1
ATOM 826 C CA . GLU A 1 98 ? -9.937 -3.821 26.803 1.00 84.81 98 GLU A CA 1
ATOM 827 C C . GLU A 1 98 ? -11.394 -4.211 27.036 1.00 84.81 98 GLU A C 1
ATOM 829 O O . GLU A 1 98 ? -11.880 -4.102 28.158 1.00 84.81 98 GLU A O 1
ATOM 834 N N . TRP A 1 99 ? -12.061 -4.755 26.017 1.00 82.06 99 TRP A N 1
ATOM 835 C CA . TRP A 1 99 ? -13.429 -5.249 26.142 1.00 82.06 99 TRP A CA 1
ATOM 836 C C . TRP A 1 99 ? -13.539 -6.354 27.202 1.00 82.06 99 TRP A C 1
ATOM 838 O O . TRP A 1 99 ? -14.355 -6.247 28.109 1.00 82.06 99 TRP A O 1
ATOM 848 N N . GLN A 1 100 ? -12.658 -7.361 27.178 1.00 85.06 100 GLN A N 1
ATOM 849 C CA . GLN A 1 100 ? -12.633 -8.423 28.194 1.00 85.06 100 GLN A CA 1
ATOM 850 C C . GLN A 1 100 ? -12.351 -7.890 29.603 1.00 85.06 100 GLN A C 1
ATOM 852 O O . GLN A 1 100 ? -12.890 -8.405 30.583 1.00 85.06 100 GLN A O 1
ATOM 857 N N . ARG A 1 101 ? -11.481 -6.883 29.732 1.00 83.06 101 ARG A N 1
ATOM 858 C CA . ARG A 1 101 ? -11.207 -6.236 31.016 1.00 83.06 101 ARG A CA 1
ATOM 859 C C . ARG A 1 101 ? -12.447 -5.502 31.521 1.00 83.06 101 ARG A C 1
ATOM 861 O O . ARG A 1 101 ? -12.780 -5.660 32.691 1.00 83.06 101 ARG A O 1
ATOM 868 N N . ASN A 1 102 ? -13.119 -4.748 30.656 1.00 77.62 102 ASN A N 1
ATOM 869 C CA . ASN A 1 102 ? -14.342 -4.029 30.998 1.00 77.62 102 ASN A CA 1
ATOM 870 C C . ASN A 1 102 ? -15.462 -5.000 31.389 1.00 77.62 102 ASN A C 1
ATOM 872 O O . ASN A 1 102 ? -16.101 -4.789 32.413 1.00 77.62 102 ASN A O 1
ATOM 876 N N . GLU A 1 103 ? -15.617 -6.116 30.672 1.00 77.12 103 GLU A N 1
ATOM 877 C CA . GLU A 1 103 ? -16.539 -7.198 31.045 1.00 77.12 103 GLU A CA 1
ATOM 878 C C . GLU A 1 103 ? -16.250 -7.744 32.447 1.00 77.12 103 GLU A C 1
ATOM 880 O O . GLU A 1 103 ? -17.145 -7.861 33.279 1.00 77.12 103 GLU A O 1
ATOM 885 N N . ARG A 1 104 ? -14.981 -8.033 32.763 1.00 80.31 104 ARG A N 1
ATOM 886 C CA . ARG A 1 104 ? -14.603 -8.513 34.104 1.00 80.31 104 ARG A CA 1
ATOM 887 C C . ARG A 1 104 ? -14.908 -7.502 35.204 1.00 80.31 104 ARG A C 1
ATOM 889 O O . ARG A 1 104 ? -15.218 -7.917 36.316 1.00 80.31 104 ARG A O 1
ATOM 896 N N . LEU A 1 105 ? -14.765 -6.207 34.922 1.00 72.62 105 LEU A N 1
ATOM 897 C CA . LEU A 1 105 ? -15.123 -5.153 35.868 1.00 72.62 105 LEU A CA 1
ATOM 898 C C . LEU A 1 105 ? -16.644 -5.068 36.043 1.00 72.62 105 LEU A C 1
ATOM 900 O O . LEU A 1 105 ? -17.093 -4.971 37.178 1.00 72.62 105 LEU A O 1
ATOM 904 N N . ARG A 1 106 ? -17.428 -5.213 34.965 1.00 68.69 106 ARG A N 1
ATOM 905 C CA . ARG A 1 106 ? -18.901 -5.252 35.024 1.00 68.69 106 ARG A CA 1
ATOM 906 C C . ARG A 1 106 ? -19.418 -6.372 35.923 1.00 68.69 106 ARG A C 1
ATOM 908 O O . ARG A 1 106 ? -20.237 -6.114 36.793 1.00 68.69 106 ARG A O 1
ATOM 915 N N . TYR A 1 107 ? -18.888 -7.588 35.789 1.00 68.69 107 TYR A N 1
ATOM 916 C CA . TYR A 1 107 ? -19.278 -8.710 36.658 1.00 68.69 107 TYR A CA 1
ATOM 917 C C . TYR A 1 107 ? -18.884 -8.536 38.134 1.00 68.69 107 TYR A C 1
ATOM 919 O O . TYR A 1 107 ? -19.314 -9.319 38.976 1.00 68.69 107 TYR A O 1
ATOM 927 N N . ARG A 1 108 ? -18.035 -7.554 38.460 1.00 70.06 108 ARG A N 1
ATOM 928 C CA . ARG A 1 108 ? -17.632 -7.241 39.838 1.00 70.06 108 ARG A CA 1
ATOM 929 C C . ARG A 1 108 ? -18.427 -6.098 40.458 1.00 70.06 108 ARG A C 1
ATOM 931 O O . ARG A 1 108 ? -18.262 -5.873 41.653 1.00 70.06 108 ARG A O 1
ATOM 938 N N . ASP A 1 109 ? -19.247 -5.402 39.675 1.00 64.88 109 ASP A N 1
ATOM 939 C CA . ASP A 1 109 ? -20.047 -4.263 40.122 1.00 64.88 109 ASP A CA 1
ATOM 940 C C . ASP A 1 109 ? -21.542 -4.630 40.096 1.00 64.88 109 ASP A C 1
ATOM 942 O O . ASP A 1 109 ? -22.240 -4.378 39.106 1.00 64.88 109 ASP A O 1
ATOM 946 N N . PRO A 1 110 ? -22.032 -5.335 41.133 1.00 69.25 110 PRO A N 1
ATOM 947 C CA . PRO A 1 110 ? -23.429 -5.715 41.218 1.00 69.25 110 PRO A CA 1
ATOM 948 C C . PRO A 1 110 ? -24.302 -4.494 41.492 1.00 69.25 110 PRO A C 1
ATOM 950 O O . PRO A 1 110 ? -24.063 -3.712 42.415 1.00 69.25 110 PRO A O 1
ATOM 953 N N . ILE A 1 111 ? -25.366 -4.364 40.708 1.00 70.44 111 ILE A N 1
ATOM 954 C CA . ILE A 1 111 ? -26.352 -3.308 40.878 1.00 70.44 111 ILE A CA 1
ATOM 955 C C . ILE A 1 111 ? -27.443 -3.829 41.802 1.00 70.44 111 ILE A C 1
ATOM 957 O O . ILE A 1 111 ? -28.188 -4.745 41.454 1.00 70.44 111 ILE A O 1
ATOM 961 N N . HIS A 1 112 ? -27.555 -3.192 42.960 1.00 72.75 112 HIS A N 1
ATOM 962 C CA . HIS A 1 112 ? -28.621 -3.442 43.916 1.00 72.75 112 HIS A CA 1
ATOM 963 C C . HIS A 1 112 ? -29.529 -2.216 43.971 1.00 72.75 112 HIS A C 1
ATOM 965 O O . HIS A 1 112 ? -29.066 -1.115 44.274 1.00 72.75 112 HIS A O 1
ATOM 971 N N . ILE A 1 113 ? -30.818 -2.400 43.701 1.00 72.25 113 ILE A N 1
ATOM 972 C CA . ILE A 1 113 ? -31.818 -1.340 43.850 1.00 72.25 113 ILE A CA 1
ATOM 973 C C . ILE A 1 113 ? -32.684 -1.685 45.043 1.00 72.25 113 ILE A C 1
ATOM 975 O O . ILE A 1 113 ? -33.275 -2.764 45.110 1.00 72.25 113 ILE A O 1
ATOM 979 N N . TYR A 1 114 ? -32.764 -0.746 45.975 1.00 72.44 114 TYR A N 1
ATOM 980 C CA . TYR A 1 114 ? -33.580 -0.857 47.170 1.00 72.44 114 TYR A CA 1
ATOM 981 C C . TYR A 1 114 ? -34.756 0.111 47.076 1.00 72.44 114 TYR A C 1
ATOM 983 O O . TYR A 1 114 ? -34.593 1.255 46.654 1.00 72.44 114 TYR A O 1
ATOM 991 N N . ALA A 1 115 ? -35.931 -0.345 47.494 1.00 72.75 115 ALA A N 1
ATOM 992 C CA . ALA A 1 115 ? -37.109 0.484 47.689 1.00 72.75 115 ALA A CA 1
ATOM 993 C C . ALA A 1 115 ? -37.339 0.706 49.184 1.00 72.75 115 ALA A C 1
ATOM 995 O O . ALA A 1 115 ? -37.087 -0.180 50.001 1.00 72.75 115 ALA A O 1
ATOM 996 N N . LEU A 1 116 ? -37.823 1.893 49.532 1.00 71.00 116 LEU A N 1
ATOM 997 C CA . LEU A 1 116 ? -38.266 2.194 50.886 1.00 71.00 116 LEU A CA 1
ATOM 998 C C . LEU A 1 116 ? -39.609 1.495 51.141 1.00 71.00 116 LEU A C 1
ATOM 1000 O O . LEU A 1 116 ? -40.518 1.625 50.322 1.00 71.00 116 LEU A O 1
ATOM 1004 N N . GLU A 1 117 ? -39.743 0.766 52.250 1.00 73.12 117 GLU A N 1
ATOM 1005 C CA . GLU A 1 117 ? -41.025 0.161 52.630 1.00 73.12 117 GLU A CA 1
ATOM 1006 C C . GLU A 1 117 ? -42.059 1.229 53.035 1.00 73.12 117 GLU A C 1
ATOM 1008 O O . GLU A 1 117 ? -41.717 2.303 53.538 1.00 73.12 117 GLU A O 1
ATOM 1013 N N . ASP A 1 118 ? -43.345 0.943 52.809 1.00 76.75 118 ASP A N 1
ATOM 1014 C CA . ASP A 1 118 ? -44.427 1.897 53.059 1.00 76.75 118 ASP A CA 1
ATOM 1015 C C . ASP A 1 118 ? -44.424 2.396 54.512 1.00 76.75 118 ASP A C 1
ATOM 1017 O O . ASP A 1 118 ? -44.488 1.619 55.466 1.00 76.75 118 ASP A O 1
ATOM 1021 N N . ASN A 1 119 ? -44.412 3.723 54.677 1.00 78.00 119 ASN A N 1
ATOM 1022 C CA . ASN A 1 119 ? -44.339 4.428 55.966 1.00 78.00 119 ASN A CA 1
ATOM 1023 C C . ASN A 1 119 ? -43.036 4.214 56.764 1.00 78.00 119 ASN A C 1
ATOM 1025 O O . ASN A 1 119 ? -42.980 4.576 57.943 1.00 78.00 119 ASN A O 1
ATOM 1029 N N . ALA A 1 120 ? -41.987 3.660 56.153 1.00 76.62 120 ALA A N 1
ATOM 1030 C CA . ALA A 1 120 ? -40.686 3.533 56.794 1.00 76.62 120 ALA A CA 1
ATOM 1031 C C . ALA A 1 120 ? -39.930 4.875 56.818 1.00 76.62 120 ALA A C 1
ATOM 1033 O O . ALA A 1 120 ? -40.111 5.738 55.958 1.00 76.62 120 ALA A O 1
ATOM 1034 N N . SER A 1 121 ? -39.063 5.068 57.818 1.00 80.50 121 SER A N 1
ATOM 1035 C CA . SER A 1 121 ? -38.344 6.343 57.988 1.00 80.50 121 SER A CA 1
ATOM 1036 C C . SER A 1 121 ? -37.193 6.546 56.999 1.00 80.50 121 SER A C 1
ATOM 1038 O O . SER A 1 121 ? -36.736 7.670 56.809 1.00 80.50 121 SER A O 1
ATOM 1040 N N . GLY A 1 122 ? -36.679 5.458 56.421 1.00 75.69 122 GLY A N 1
ATOM 1041 C CA . GLY A 1 122 ? -35.487 5.442 55.572 1.00 75.69 122 GLY A CA 1
ATOM 1042 C C . GLY A 1 122 ? -34.182 5.649 56.336 1.00 75.69 122 GLY A C 1
ATOM 1043 O O . GLY A 1 122 ? -33.120 5.732 55.724 1.00 75.69 122 GLY A O 1
ATOM 1044 N N . THR A 1 123 ? -34.235 5.716 57.668 1.00 76.00 123 THR A N 1
ATOM 1045 C CA . THR A 1 123 ? -33.075 6.050 58.507 1.00 76.00 123 THR A CA 1
ATOM 1046 C C . THR A 1 123 ? -32.259 4.829 58.914 1.00 76.00 123 THR A C 1
ATOM 1048 O O . THR A 1 123 ? -31.133 4.974 59.390 1.00 76.00 123 THR A O 1
ATOM 1051 N N . CYS A 1 124 ? -32.788 3.618 58.726 1.00 72.88 124 CYS A N 1
ATOM 1052 C CA . CYS A 1 124 ? -32.101 2.386 59.096 1.00 72.88 124 CYS A CA 1
ATOM 1053 C C . CYS A 1 124 ? -32.252 1.295 58.030 1.00 72.88 124 CYS A C 1
ATOM 1055 O O . CYS A 1 124 ? -33.189 1.308 57.244 1.00 72.88 124 CYS A O 1
ATOM 1057 N N . ALA A 1 125 ? -31.323 0.333 58.002 1.00 71.44 125 ALA A N 1
ATOM 1058 C CA . ALA A 1 125 ? -31.232 -0.665 56.928 1.00 71.44 125 ALA A CA 1
ATOM 1059 C C . ALA A 1 125 ? -32.512 -1.498 56.729 1.00 71.44 125 ALA A C 1
ATOM 1061 O O . ALA A 1 125 ? -32.844 -1.843 55.605 1.00 71.44 125 ALA A O 1
ATOM 1062 N N . LYS A 1 126 ? -33.251 -1.780 57.808 1.00 80.31 126 LYS A N 1
ATOM 1063 C CA . LYS A 1 126 ? -34.522 -2.523 57.766 1.00 80.31 126 LYS A CA 1
ATOM 1064 C C . LYS A 1 126 ? -35.657 -1.782 57.048 1.00 80.31 126 LYS A C 1
ATOM 1066 O O . LYS A 1 126 ? -36.633 -2.420 56.692 1.00 80.31 126 LYS A O 1
ATOM 1071 N N . ASP A 1 127 ? -35.531 -0.468 56.860 1.00 71.06 127 ASP A N 1
ATOM 1072 C CA . ASP A 1 127 ? -36.526 0.347 56.154 1.00 71.06 127 ASP A CA 1
ATOM 1073 C C . ASP A 1 127 ? -36.449 0.143 54.630 1.00 71.06 127 ASP A C 1
ATOM 1075 O O . ASP A 1 127 ? -37.342 0.567 53.898 1.00 71.06 127 ASP A O 1
ATOM 1079 N N . TRP A 1 128 ? -35.371 -0.483 54.147 1.00 73.50 128 TRP A N 1
ATOM 1080 C CA . TRP A 1 128 ? -35.051 -0.634 52.735 1.00 73.50 128 TRP A CA 1
ATOM 1081 C C . TRP A 1 128 ? -35.143 -2.103 52.318 1.00 73.50 128 TRP A C 1
ATOM 1083 O O . TRP A 1 128 ? -34.449 -2.966 52.855 1.00 73.50 128 TRP A O 1
ATOM 1093 N N . LYS A 1 129 ? -35.966 -2.387 51.308 1.00 73.69 129 LYS A N 1
ATOM 1094 C CA . LYS A 1 129 ? -36.152 -3.717 50.728 1.00 73.69 129 LYS A CA 1
ATOM 1095 C C . LYS A 1 129 ? -35.475 -3.798 49.366 1.00 73.69 129 LYS A C 1
ATOM 1097 O O . LYS A 1 129 ? -35.732 -2.974 48.494 1.00 73.69 129 LYS A O 1
ATOM 1102 N N . LEU A 1 130 ? -34.621 -4.800 49.172 1.00 71.81 130 LEU A N 1
ATOM 1103 C CA . LEU A 1 130 ? -33.999 -5.077 47.876 1.00 71.81 130 LEU A CA 1
ATOM 1104 C C . LEU A 1 130 ? -35.087 -5.481 46.870 1.00 71.81 130 LEU A C 1
ATOM 1106 O O . LEU A 1 130 ? -35.807 -6.453 47.100 1.00 71.81 130 LEU A O 1
ATOM 1110 N N . ILE A 1 131 ? -35.211 -4.726 45.779 1.00 68.19 131 ILE A N 1
ATOM 1111 C CA . ILE A 1 131 ? -36.192 -4.973 44.711 1.00 68.19 131 ILE A CA 1
ATOM 1112 C C . ILE A 1 131 ? -35.543 -5.487 43.429 1.00 68.19 131 ILE A C 1
ATOM 1114 O O . ILE A 1 131 ? -36.148 -6.291 42.726 1.00 68.19 131 ILE A O 1
ATOM 1118 N N . VAL A 1 132 ? -34.307 -5.073 43.143 1.00 68.50 132 VAL A N 1
ATOM 1119 C CA . VAL A 1 132 ? -33.541 -5.561 41.993 1.00 68.50 132 VAL A CA 1
ATOM 1120 C C . VAL A 1 132 ? -32.155 -5.949 42.465 1.00 68.50 132 VAL A C 1
ATOM 1122 O O . VAL A 1 132 ? -31.467 -5.149 43.096 1.00 68.50 132 VAL A O 1
ATOM 1125 N N . ASP A 1 133 ? -31.765 -7.173 42.128 1.00 69.06 133 ASP A N 1
ATOM 1126 C CA . ASP A 1 133 ? -30.452 -7.729 42.414 1.00 69.06 133 ASP A CA 1
ATOM 1127 C C . ASP A 1 133 ? -29.794 -8.193 41.107 1.00 69.06 133 ASP A C 1
ATOM 1129 O O . ASP A 1 133 ? -30.122 -9.255 40.570 1.00 69.06 133 ASP A O 1
ATOM 1133 N N . TYR A 1 134 ? -28.927 -7.355 40.533 1.00 67.12 134 TYR A N 1
ATOM 1134 C CA . TYR A 1 134 ? -28.392 -7.550 39.188 1.00 67.12 134 TYR A CA 1
ATOM 1135 C C . TYR A 1 134 ? -26.862 -7.655 39.177 1.00 67.12 134 TYR A C 1
ATOM 1137 O O . TYR A 1 134 ? -26.134 -6.665 39.156 1.00 67.12 134 TYR A O 1
ATOM 1145 N N . HIS A 1 135 ? -26.365 -8.893 39.113 1.00 64.75 135 HIS A N 1
ATOM 1146 C CA . HIS A 1 135 ? -24.933 -9.237 39.217 1.00 64.75 135 HIS A CA 1
ATOM 1147 C C . HIS A 1 135 ? -24.184 -9.317 37.884 1.00 64.75 135 HIS A C 1
ATOM 1149 O O . HIS A 1 135 ? -23.017 -9.702 37.839 1.00 64.75 135 HIS A O 1
ATOM 1155 N N . LYS A 1 136 ? -24.843 -9.003 36.766 1.00 61.75 136 LYS A N 1
ATOM 1156 C CA . LYS A 1 136 ? -24.208 -9.086 35.440 1.00 61.75 136 LYS A CA 1
ATOM 1157 C C . LYS A 1 136 ? -23.521 -7.782 35.016 1.00 61.75 136 LYS A C 1
ATOM 1159 O O . LYS A 1 136 ? -22.840 -7.775 33.994 1.00 61.75 136 LYS A O 1
ATOM 1164 N N . GLY A 1 137 ? -23.687 -6.706 35.798 1.00 58.91 137 GLY A N 1
ATOM 1165 C CA . GLY A 1 137 ? -23.325 -5.332 35.439 1.00 58.91 137 GLY A CA 1
ATOM 1166 C C . GLY A 1 137 ? -24.191 -4.830 34.278 1.00 58.91 137 GLY A C 1
ATOM 1167 O O . GLY A 1 137 ? -24.436 -5.555 33.323 1.00 58.91 137 GLY A O 1
ATOM 1168 N N . ALA A 1 138 ? -24.712 -3.609 34.306 1.00 59.19 138 ALA A N 1
ATOM 1169 C CA . ALA A 1 138 ? -25.495 -3.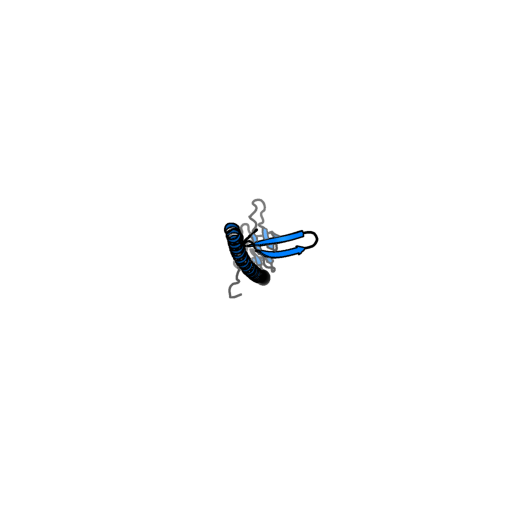056 33.189 1.00 59.19 138 ALA A CA 1
ATOM 1170 C C . ALA A 1 138 ? -24.583 -2.254 32.247 1.00 59.19 138 ALA A C 1
ATOM 1172 O O . ALA A 1 138 ? -23.616 -1.653 32.713 1.00 59.19 138 ALA A O 1
ATOM 1173 N N . HIS A 1 139 ? -24.852 -2.235 30.933 1.00 59.09 139 HIS A N 1
ATOM 1174 C CA . HIS A 1 139 ? -24.174 -1.266 30.051 1.00 59.09 139 HIS A CA 1
ATOM 1175 C C . HIS A 1 139 ? -24.777 0.129 30.214 1.00 59.09 139 HIS A C 1
ATOM 1177 O O . HIS A 1 139 ? -24.080 1.131 30.075 1.00 59.09 139 HIS A O 1
ATOM 1183 N N . ASN A 1 140 ? -26.075 0.178 30.508 1.00 66.56 140 ASN A N 1
ATOM 1184 C CA . ASN A 1 140 ? -26.829 1.395 30.735 1.00 66.56 140 ASN A CA 1
ATOM 1185 C C . ASN A 1 140 ? -28.020 1.079 31.645 1.00 66.56 140 ASN A C 1
ATOM 1187 O O . ASN A 1 140 ? -28.625 0.013 31.510 1.00 66.56 140 ASN A O 1
ATOM 1191 N N . ILE A 1 141 ? -28.328 1.995 32.559 1.00 67.12 141 ILE A N 1
ATOM 1192 C CA . ILE A 1 141 ? -29.499 1.929 33.432 1.00 67.12 141 ILE A CA 1
ATOM 1193 C C . ILE A 1 141 ? -30.211 3.259 33.301 1.00 67.12 141 ILE A C 1
ATOM 1195 O O . ILE A 1 141 ? -29.623 4.307 33.577 1.00 67.12 141 ILE A O 1
ATOM 1199 N N . GLN A 1 142 ? -31.466 3.220 32.884 1.00 71.94 142 GLN A N 1
ATOM 1200 C CA . GLN A 1 142 ? -32.288 4.411 32.754 1.00 71.94 142 GLN A CA 1
ATOM 1201 C C . GLN A 1 142 ? -33.614 4.197 33.465 1.00 71.94 142 GLN A C 1
ATOM 1203 O O . GLN A 1 142 ? -34.143 3.093 33.523 1.00 71.94 142 GLN A O 1
ATOM 1208 N N . LEU A 1 143 ? -34.139 5.270 34.044 1.00 70.62 143 LEU A N 1
ATOM 1209 C CA . LEU A 1 143 ? -35.529 5.307 34.461 1.00 70.62 143 LEU A CA 1
ATOM 1210 C C . LEU A 1 143 ? -36.324 5.789 33.258 1.00 70.62 143 LEU A C 1
ATOM 1212 O O . LEU A 1 143 ? -36.039 6.865 32.724 1.00 70.62 143 LEU A O 1
ATOM 1216 N N . SER A 1 144 ? -37.300 4.998 32.835 1.00 70.38 144 SER A N 1
ATOM 1217 C CA . SER A 1 144 ? -38.261 5.455 31.839 1.00 70.38 144 SER A CA 1
ATOM 1218 C C . SER A 1 144 ? -38.981 6.711 32.363 1.00 70.38 144 SER A C 1
ATOM 1220 O O . SER A 1 144 ? -39.219 6.854 33.574 1.00 70.38 144 SER A O 1
ATOM 1222 N N . PRO A 1 145 ? -39.273 7.684 31.482 1.00 66.50 145 PRO A N 1
ATOM 1223 C CA . PRO A 1 145 ? -39.994 8.884 31.876 1.00 66.50 145 PRO A CA 1
ATOM 1224 C C . PRO A 1 145 ? -41.345 8.487 32.477 1.00 66.50 145 PRO A C 1
ATOM 1226 O O . PRO A 1 145 ? -42.013 7.599 31.957 1.00 66.50 145 PRO A O 1
ATOM 1229 N N . ALA A 1 146 ? -41.738 9.138 33.576 1.00 61.34 146 ALA A N 1
ATOM 1230 C CA . ALA A 1 146 ? -43.020 8.864 34.217 1.00 61.34 146 ALA A CA 1
ATOM 1231 C C . ALA A 1 146 ? -44.154 9.090 33.206 1.00 61.34 146 ALA A C 1
ATOM 1233 O O . ALA A 1 146 ? -44.372 10.222 32.766 1.00 61.34 146 ALA A O 1
ATOM 1234 N N . ASP A 1 147 ? -44.850 8.019 32.829 1.00 63.56 147 ASP A N 1
ATOM 1235 C CA . ASP A 1 147 ? -46.025 8.116 31.974 1.00 63.56 147 ASP A CA 1
ATOM 1236 C C . ASP A 1 147 ? -47.162 8.754 32.793 1.00 63.56 147 ASP A C 1
ATOM 1238 O O . ASP A 1 147 ? -47.534 8.228 33.844 1.00 63.56 147 ASP A O 1
ATOM 1242 N N . PRO A 1 148 ? -47.746 9.886 32.364 1.00 60.34 148 PRO A N 1
ATOM 1243 C CA . PRO A 1 148 ? -48.872 10.496 33.069 1.00 60.34 148 PRO A CA 1
ATOM 1244 C C . PRO A 1 148 ? -50.107 9.582 33.167 1.00 60.34 148 PRO A C 1
ATOM 1246 O O . PRO A 1 148 ? -50.992 9.854 33.982 1.00 60.34 148 PRO A O 1
ATOM 1249 N N . HIS A 1 149 ? -50.185 8.518 32.361 1.00 61.28 149 HIS A N 1
ATOM 1250 C CA . HIS A 1 149 ? -51.281 7.551 32.367 1.00 61.28 149 HIS A CA 1
ATOM 1251 C C . HIS A 1 149 ? -50.957 6.230 33.075 1.00 61.28 149 HIS A C 1
ATOM 1253 O O . HIS A 1 149 ? -51.891 5.488 33.387 1.00 61.28 149 HIS A O 1
ATOM 1259 N N . ASN A 1 150 ? -49.684 5.949 33.371 1.00 61.78 150 ASN A N 1
ATOM 1260 C CA . ASN A 1 150 ? -49.253 4.718 34.026 1.00 61.78 150 ASN A CA 1
ATOM 1261 C C . ASN A 1 150 ? -48.527 5.051 35.337 1.00 61.78 150 ASN A C 1
ATOM 1263 O O . ASN A 1 150 ? -47.520 5.749 35.354 1.00 61.78 150 ASN A O 1
ATOM 1267 N N . ALA A 1 151 ? -49.055 4.586 36.471 1.00 59.44 151 ALA A N 1
ATOM 1268 C CA . ALA A 1 151 ? -48.582 5.019 37.791 1.00 59.44 151 ALA A CA 1
ATOM 1269 C C . ALA A 1 151 ? -47.203 4.451 38.192 1.00 59.44 151 ALA A C 1
ATOM 1271 O O . ALA A 1 151 ? -46.702 4.782 39.269 1.00 59.44 151 ALA A O 1
ATOM 1272 N N . THR A 1 152 ? -46.609 3.590 37.363 1.00 62.28 152 THR A N 1
ATOM 1273 C CA . THR A 1 152 ? -45.348 2.888 37.621 1.00 62.28 152 THR A CA 1
ATOM 1274 C C . THR A 1 152 ? -44.261 3.379 36.666 1.00 62.28 152 THR A C 1
ATOM 1276 O O . THR A 1 152 ? -44.431 3.337 35.452 1.00 62.28 152 THR A O 1
ATOM 1279 N N . GLN A 1 153 ? -43.138 3.853 37.215 1.00 67.69 153 GLN A N 1
ATOM 1280 C CA . GLN A 1 153 ? -41.912 4.054 36.435 1.00 67.69 153 GLN A CA 1
ATOM 1281 C C . GLN A 1 153 ? -41.297 2.680 36.143 1.00 67.69 153 GLN A C 1
ATOM 1283 O O . GLN A 1 153 ? -41.317 1.808 37.006 1.00 67.69 153 GLN A O 1
ATOM 1288 N N . GLU A 1 154 ? -40.731 2.478 34.960 1.00 74.38 154 GLU A N 1
ATOM 1289 C CA . GLU A 1 154 ? -39.996 1.255 34.620 1.00 74.38 154 GLU A CA 1
ATOM 1290 C C . GLU A 1 154 ? -38.487 1.526 34.644 1.00 74.38 154 GLU A C 1
ATOM 1292 O O . GLU A 1 154 ? -38.017 2.586 34.217 1.00 74.38 154 GLU A O 1
ATOM 1297 N N . LEU A 1 155 ? -37.717 0.563 35.137 1.00 74.19 155 LEU A N 1
ATOM 1298 C CA . LEU A 1 155 ? -36.270 0.533 35.000 1.00 74.19 155 LEU A CA 1
ATOM 1299 C C . LEU A 1 155 ? -35.907 -0.123 33.673 1.00 74.19 155 LEU A C 1
ATOM 1301 O O . LEU A 1 155 ? -36.220 -1.292 33.451 1.00 74.19 155 LEU A O 1
ATOM 1305 N N . GLU A 1 156 ? -35.180 0.604 32.840 1.00 77.06 156 GLU A N 1
ATOM 1306 C CA . GLU A 1 156 ? -34.610 0.101 31.604 1.00 77.06 156 GLU A CA 1
ATOM 1307 C C . GLU A 1 156 ? -33.146 -0.290 31.824 1.00 77.06 156 GLU A C 1
ATOM 1309 O O . GLU A 1 156 ? -32.307 0.539 32.186 1.00 77.06 156 GLU A O 1
ATOM 1314 N N . ILE A 1 157 ? -32.827 -1.563 31.591 1.00 72.00 157 ILE A N 1
ATOM 1315 C CA . ILE A 1 157 ? -31.460 -2.084 31.595 1.00 72.00 157 ILE A CA 1
ATOM 1316 C C . ILE A 1 157 ? -31.098 -2.499 30.170 1.00 72.00 157 ILE A C 1
ATOM 1318 O O . ILE A 1 157 ? -31.692 -3.427 29.621 1.00 72.00 157 ILE A O 1
ATOM 1322 N N . THR A 1 158 ? -30.089 -1.852 29.582 1.00 69.25 158 THR A N 1
ATOM 1323 C CA . THR A 1 158 ? -29.579 -2.219 28.251 1.00 69.25 158 THR A CA 1
ATOM 1324 C C . THR A 1 158 ? -28.362 -3.143 28.365 1.00 69.25 158 THR A C 1
ATOM 1326 O O . THR A 1 158 ? -27.401 -2.852 29.090 1.00 69.25 158 THR A O 1
ATOM 1329 N N . GLU A 1 159 ? -28.359 -4.244 27.612 1.00 67.88 159 GLU A N 1
ATOM 1330 C CA . GLU A 1 159 ? -27.237 -5.179 27.500 1.00 67.88 159 GLU A CA 1
ATOM 1331 C C . GLU A 1 159 ? -27.107 -5.735 26.078 1.00 67.88 159 GLU A C 1
ATOM 1333 O O . GLU A 1 159 ? -28.007 -6.424 25.612 1.00 67.88 159 GLU A O 1
ATOM 1338 N N . ASN A 1 160 ? -25.967 -5.503 25.410 1.00 63.47 160 ASN A N 1
ATOM 1339 C CA . ASN A 1 160 ? -25.671 -6.073 24.084 1.00 63.47 160 ASN A CA 1
ATOM 1340 C C . ASN A 1 160 ? -26.850 -5.922 23.098 1.00 63.47 160 ASN A C 1
ATOM 1342 O O . ASN A 1 160 ? -27.328 -6.907 22.538 1.00 63.47 160 ASN A O 1
ATOM 1346 N N . ASP A 1 161 ? -27.356 -4.692 22.966 1.00 71.62 161 ASP A N 1
ATOM 1347 C CA . ASP A 1 161 ? -28.508 -4.311 22.129 1.00 71.62 161 ASP A CA 1
ATOM 1348 C C . ASP A 1 161 ? -29.872 -4.886 22.559 1.00 71.62 161 ASP A C 1
ATOM 1350 O O . ASP A 1 161 ? -30.884 -4.647 21.903 1.00 71.62 161 ASP A O 1
ATOM 1354 N N . SER A 1 162 ? -29.927 -5.606 23.681 1.00 69.38 162 SER A N 1
ATOM 1355 C CA . SER A 1 162 ? -31.169 -6.055 24.314 1.00 69.38 162 SER A CA 1
ATOM 1356 C C . SER A 1 162 ? -31.597 -5.077 25.401 1.00 69.38 162 SER A C 1
ATOM 1358 O O . SER A 1 162 ? -30.763 -4.552 26.140 1.00 69.38 162 SER A O 1
ATOM 1360 N N . ILE A 1 163 ? -32.903 -4.850 25.510 1.00 77.75 163 ILE A N 1
ATOM 1361 C CA . ILE A 1 163 ? -33.507 -3.969 26.508 1.00 77.75 163 ILE A CA 1
ATOM 1362 C C . ILE A 1 163 ? -34.353 -4.828 27.447 1.00 77.75 163 ILE A C 1
ATOM 1364 O O . ILE A 1 163 ? -35.229 -5.564 26.992 1.00 77.75 163 ILE A O 1
ATOM 1368 N N . TYR A 1 164 ? -34.085 -4.737 28.747 1.00 72.94 164 TYR A N 1
ATOM 1369 C CA . TYR A 1 164 ? -34.873 -5.372 29.798 1.00 72.94 164 TYR A CA 1
ATOM 1370 C C . TYR A 1 164 ? -35.610 -4.299 30.592 1.00 72.94 164 TYR A C 1
ATOM 1372 O O . TYR A 1 164 ? -34.986 -3.349 31.065 1.00 72.94 164 TYR A O 1
ATOM 1380 N N . LEU A 1 165 ? -36.921 -4.468 30.739 1.00 74.69 165 LEU A N 1
ATOM 1381 C CA . LEU A 1 165 ? -37.794 -3.551 31.465 1.00 74.69 165 LEU A CA 1
ATOM 1382 C C . LEU A 1 165 ? -38.238 -4.207 32.771 1.00 74.69 165 LEU A C 1
ATOM 1384 O O . LEU A 1 165 ? -38.635 -5.374 32.779 1.00 74.69 165 LEU A O 1
ATOM 1388 N N . PHE A 1 166 ? -38.158 -3.461 33.868 1.00 69.75 166 PHE A N 1
ATOM 1389 C CA . PHE A 1 166 ? -38.626 -3.897 35.180 1.00 69.75 166 PHE A CA 1
ATOM 1390 C C . PHE A 1 166 ? -39.564 -2.848 35.761 1.00 69.75 166 PHE A C 1
ATOM 1392 O O . PHE A 1 166 ? -39.173 -1.690 35.902 1.00 69.75 166 PHE A O 1
ATOM 1399 N N . ASP A 1 167 ? -40.764 -3.258 36.162 1.00 62.81 167 ASP A N 1
ATOM 1400 C CA . ASP A 1 167 ? -41.683 -2.376 36.878 1.00 62.81 167 ASP A CA 1
ATOM 1401 C C . ASP A 1 167 ? -41.053 -1.951 38.210 1.00 62.81 167 ASP A C 1
ATOM 1403 O O . ASP A 1 167 ? -40.785 -2.782 39.086 1.00 62.81 167 ASP A O 1
ATOM 1407 N N . LEU A 1 168 ? -40.814 -0.650 38.394 1.00 61.88 168 LEU A N 1
ATOM 1408 C CA . LEU A 1 168 ? -40.392 -0.128 39.686 1.00 61.88 168 LEU A CA 1
ATOM 1409 C C . LEU A 1 168 ? -41.626 0.140 40.530 1.00 61.88 168 LEU A C 1
ATOM 1411 O O . LEU A 1 168 ? -42.372 1.100 40.330 1.00 61.88 168 LEU A O 1
ATOM 1415 N N . ILE A 1 169 ? -41.785 -0.683 41.556 1.00 54.69 169 ILE A N 1
ATOM 1416 C CA . ILE A 1 169 ? -42.681 -0.388 42.667 1.00 54.69 169 ILE A CA 1
ATOM 1417 C C . ILE A 1 169 ? -41.920 0.570 43.593 1.00 54.69 169 ILE A C 1
ATOM 1419 O O . ILE A 1 169 ? -41.299 0.160 44.570 1.00 54.69 169 ILE A O 1
ATOM 1423 N N . ALA A 1 170 ? -41.886 1.848 43.221 1.00 51.12 170 ALA A N 1
ATOM 1424 C CA . ALA A 1 170 ? -41.227 2.909 43.978 1.00 51.12 170 ALA A CA 1
ATOM 1425 C C . ALA A 1 170 ? -42.243 3.980 44.417 1.00 51.12 170 ALA A C 1
ATOM 1427 O O . ALA A 1 170 ? -43.243 4.202 43.727 1.00 51.12 170 ALA A O 1
ATOM 1428 N N . PRO A 1 171 ? -42.011 4.686 45.542 1.00 49.25 171 PRO A N 1
ATOM 1429 C CA . PRO A 1 171 ? -42.822 5.843 45.896 1.00 49.25 171 PRO A CA 1
ATOM 1430 C C . PRO A 1 171 ? -42.738 6.904 44.787 1.00 49.25 171 PRO A C 1
ATOM 1432 O O . PRO A 1 171 ? -41.702 7.077 44.153 1.00 49.25 171 PRO A O 1
ATOM 1435 N N . ARG A 1 172 ? -43.863 7.599 44.575 1.00 49.94 172 ARG A N 1
ATOM 1436 C CA . ARG A 1 172 ? -44.348 8.276 43.348 1.00 49.94 172 ARG A CA 1
ATOM 1437 C C . ARG A 1 172 ? -43.438 9.295 42.621 1.00 49.94 172 ARG A C 1
ATOM 1439 O O . ARG A 1 172 ? -43.942 10.009 41.760 1.00 49.94 172 ARG A O 1
ATOM 1446 N N . ASN A 1 173 ? -42.151 9.440 42.939 1.00 51.09 173 ASN A N 1
ATOM 1447 C CA . ASN A 1 173 ? -41.263 10.366 42.229 1.00 51.09 173 ASN A CA 1
ATOM 1448 C C . ASN A 1 173 ? -39.767 10.044 42.423 1.00 51.09 173 ASN A C 1
ATOM 1450 O O . ASN A 1 173 ? -39.107 10.641 43.273 1.00 51.09 173 ASN A O 1
ATOM 1454 N N . LEU A 1 174 ? -39.202 9.156 41.592 1.00 53.00 174 LEU A N 1
ATOM 1455 C CA . LEU A 1 174 ? -37.738 9.027 41.441 1.00 53.00 174 LEU A CA 1
ATOM 1456 C C . LEU A 1 174 ? -37.162 10.045 40.442 1.00 53.00 174 LEU A C 1
ATOM 1458 O O . LEU A 1 174 ? -35.952 10.211 40.338 1.00 53.00 174 LEU A O 1
ATOM 1462 N N . SER A 1 175 ? -38.030 10.777 39.742 1.00 52.16 175 SER A N 1
ATOM 1463 C CA . SER A 1 175 ? -37.714 11.805 38.740 1.00 52.16 175 SER A CA 1
ATOM 1464 C C . SER A 1 175 ? -36.800 12.925 39.262 1.00 52.16 175 SER A C 1
ATOM 1466 O O . SER A 1 175 ? -36.159 13.624 38.481 1.00 52.16 175 SER A O 1
ATOM 1468 N N . SER A 1 176 ? -36.740 13.112 40.584 1.00 51.75 176 SER A N 1
ATOM 1469 C CA . SER A 1 176 ? -35.886 14.094 41.258 1.00 51.75 176 SER A CA 1
ATOM 1470 C C . SER A 1 176 ? -34.413 13.675 41.361 1.00 51.75 176 SER A C 1
ATOM 1472 O O . SER A 1 176 ? -33.575 14.525 41.655 1.00 51.75 176 SER A O 1
ATOM 1474 N N . LEU A 1 177 ? -34.080 12.401 41.111 1.00 50.66 177 LEU A N 1
ATOM 1475 C CA . LEU A 1 177 ? -32.719 11.861 41.246 1.00 50.66 177 LEU A CA 1
ATOM 1476 C C . LEU A 1 177 ? -31.806 12.133 40.034 1.00 50.6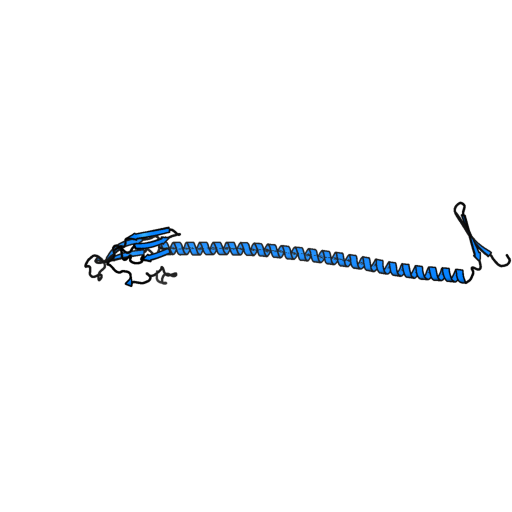6 177 LEU A C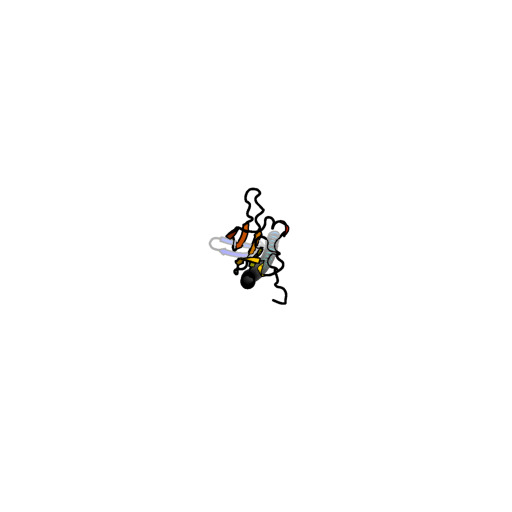 1
ATOM 1478 O O . LEU A 1 177 ? -30.611 11.856 40.107 1.00 50.66 177 LEU A O 1
ATOM 1482 N N . GLY A 1 178 ? -32.315 12.728 38.949 1.00 56.59 178 GLY A N 1
ATOM 1483 C CA . GLY A 1 178 ? -31.515 13.037 37.757 1.00 56.59 178 GLY A CA 1
ATOM 1484 C C . GLY A 1 178 ? -30.971 11.786 37.048 1.00 56.59 178 GLY A C 1
ATOM 1485 O O . GLY A 1 178 ? -31.590 10.724 37.084 1.00 56.59 178 GLY A O 1
ATOM 1486 N N . LEU A 1 179 ? -29.821 11.912 36.371 1.00 50.97 179 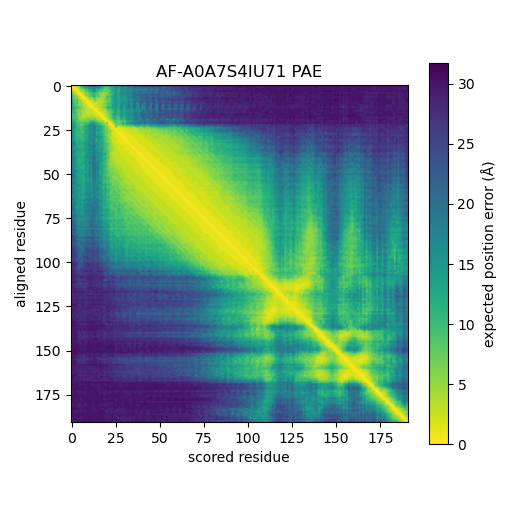LEU A N 1
ATOM 1487 C CA . LEU A 1 179 ? -29.100 10.767 35.799 1.00 50.97 179 LEU A CA 1
ATOM 1488 C C . LEU A 1 179 ? -28.534 9.918 36.944 1.00 50.97 179 LEU A C 1
ATOM 1490 O O . LEU A 1 179 ? -27.637 10.367 37.660 1.00 50.97 179 LEU A O 1
ATOM 1494 N N . LEU A 1 180 ? -29.047 8.694 37.096 1.00 52.59 180 LEU A N 1
ATOM 1495 C CA . LEU A 1 180 ? -28.462 7.698 37.992 1.00 52.59 180 LEU A CA 1
ATOM 1496 C C . LEU A 1 180 ? -26.975 7.516 37.638 1.00 52.59 180 LEU A C 1
ATOM 1498 O O . LEU A 1 180 ? -26.631 7.545 36.451 1.00 52.59 180 LEU A O 1
ATOM 1502 N N . PRO A 1 181 ? -26.078 7.372 38.631 1.00 44.00 181 PRO A N 1
ATOM 1503 C CA . PRO A 1 181 ? -24.650 7.293 38.372 1.00 44.00 181 PRO A CA 1
ATOM 1504 C C . PRO A 1 181 ? -24.356 6.110 37.448 1.00 44.00 181 PRO A C 1
ATOM 1506 O O . PRO A 1 181 ? -24.494 4.947 37.822 1.00 44.00 181 PRO A O 1
ATOM 1509 N N . VAL A 1 182 ? -23.960 6.436 36.219 1.00 48.03 182 VAL A N 1
ATOM 1510 C CA . VAL A 1 182 ? -23.425 5.483 35.249 1.00 48.03 182 VAL A CA 1
ATOM 1511 C C . VAL A 1 182 ? -22.130 4.924 35.828 1.00 48.03 182 VAL A C 1
ATOM 1513 O O . VAL A 1 182 ? -21.323 5.687 36.367 1.00 48.03 182 VAL A O 1
ATOM 1516 N N . VAL A 1 183 ? -21.945 3.607 35.711 1.00 47.34 183 VAL A N 1
ATOM 1517 C CA . VAL A 1 183 ? -20.733 2.883 36.122 1.00 47.34 183 VAL A CA 1
ATOM 1518 C C . VAL A 1 183 ? -19.493 3.715 35.762 1.00 47.34 183 VAL A C 1
ATOM 1520 O O . VAL A 1 183 ? -19.273 4.009 34.580 1.00 47.34 183 VAL A O 1
ATOM 1523 N N . PRO A 1 184 ? -18.692 4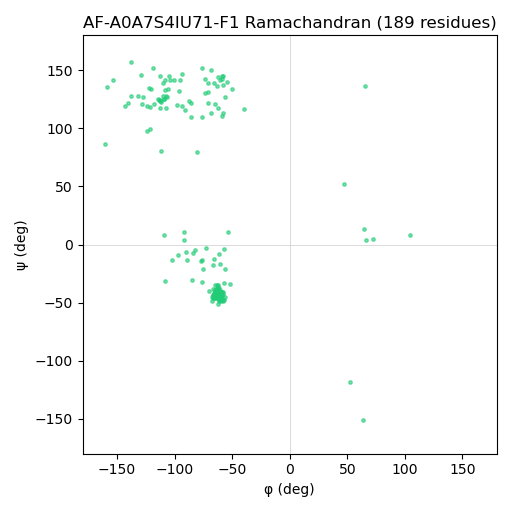.154 36.748 1.00 45.22 184 PRO A N 1
ATOM 1524 C CA . PRO A 1 184 ? -17.547 4.998 36.469 1.00 45.22 184 PRO A CA 1
ATOM 1525 C C . PRO A 1 184 ? -16.520 4.211 35.650 1.00 45.22 184 PRO A C 1
ATOM 1527 O O . PRO A 1 184 ? -16.225 3.051 35.927 1.00 45.22 184 PRO A O 1
ATOM 1530 N N . SER A 1 185 ? -15.910 4.864 34.658 1.00 43.59 185 SER A N 1
ATOM 1531 C CA . SER A 1 185 ? -14.870 4.258 33.806 1.00 43.59 185 SER A CA 1
ATOM 1532 C C . SER A 1 185 ? -13.615 3.815 34.578 1.00 43.59 185 SER A C 1
ATOM 1534 O O . SER A 1 185 ? -12.741 3.146 34.024 1.00 43.59 185 SER A O 1
ATOM 1536 N N . LYS A 1 186 ? -13.523 4.176 35.864 1.00 43.16 186 LYS A N 1
ATOM 1537 C CA . LYS A 1 186 ? -12.551 3.688 36.840 1.00 43.16 186 LYS A CA 1
ATOM 1538 C C . LYS A 1 186 ? -13.262 3.439 38.172 1.00 43.16 186 LYS A C 1
ATOM 1540 O O . LYS A 1 186 ? -13.890 4.353 38.701 1.00 43.16 186 LYS A O 1
ATOM 1545 N N . LEU A 1 187 ? -13.101 2.242 38.736 1.00 43.53 187 LEU A N 1
ATOM 1546 C CA . LEU A 1 187 ? -13.368 2.013 40.158 1.00 43.53 187 LEU A CA 1
ATOM 1547 C C . LEU A 1 187 ? -12.404 2.889 40.976 1.00 43.53 187 LEU A C 1
ATOM 1549 O O . LEU A 1 187 ? -11.267 3.130 40.557 1.00 43.53 187 LEU A O 1
ATOM 1553 N N . CYS A 1 188 ? -12.855 3.412 42.113 1.00 40.28 188 CYS A N 1
ATOM 1554 C CA . CYS A 1 188 ? -11.989 4.153 43.028 1.00 40.28 188 CYS A CA 1
ATOM 1555 C C . CYS A 1 188 ? -10.808 3.270 43.475 1.00 40.28 188 CYS A C 1
ATOM 1557 O O . CYS A 1 188 ? -10.976 2.071 43.662 1.00 40.28 188 CYS A O 1
ATOM 1559 N N . GLU A 1 189 ? -9.616 3.855 43.670 1.00 39.84 189 GLU A N 1
ATOM 1560 C CA . GLU A 1 189 ? -8.343 3.135 43.928 1.00 39.84 189 GLU A CA 1
ATOM 1561 C C . GLU A 1 189 ? -8.342 2.192 45.153 1.00 39.84 189 GLU A C 1
ATOM 1563 O O . GLU A 1 189 ? -7.346 1.526 45.419 1.00 39.84 189 GLU A O 1
ATOM 1568 N N . LYS A 1 190 ? -9.434 2.146 45.922 1.00 35.97 190 LYS A N 1
ATOM 1569 C CA . LYS A 1 190 ? -9.576 1.375 47.160 1.00 35.97 190 LYS A CA 1
ATOM 1570 C C . LYS A 1 190 ? -10.518 0.163 47.050 1.00 35.97 190 LYS A C 1
ATOM 1572 O O . LYS A 1 190 ? -10.800 -0.430 48.088 1.00 35.97 190 LYS A O 1
ATOM 1577 N N . PHE A 1 191 ? -10.986 -0.188 45.848 1.00 40.25 191 PHE A N 1
ATOM 1578 C CA . PHE A 1 191 ? -11.765 -1.403 45.556 1.00 40.25 191 PHE A CA 1
ATOM 1579 C C . PHE A 1 191 ? -11.007 -2.361 44.629 1.00 40.25 191 PHE A C 1
ATOM 1581 O O . PHE A 1 191 ? -10.362 -1.880 43.670 1.00 40.25 191 PHE A O 1
#

Radius of gyration: 53.38 Å; Cα contacts (8 Å, |Δi|>4): 150; chains: 1; bounding box: 100×29×142 Å